Protein AF-A0A3M2SVP8-F1 (afdb_monomer_lite)

Radius of gyration: 25.45 Å; chains: 1; bounding box: 69×45×64 Å

Foldseek 3Di:
DQLVVLVVLLVVLVVVPDDPFKDPFAADPDSQKTWIWGAAPVDNDIWIKMWGWDSVCPQPWIAIQMDTPDPDDDPLLVVLNRCSRVPRTNDRPNRSVNVSNVSSNCSRVPVCPPDDDDDDDDDDDDDDDDDDDDPDPPDDDDDDADDDAPDDDDPPLVVVLVVLVVVVVVVQVVLVVVVWDWHWADHQQFKIKIKTKDQLLVPPQDPVRCVVFVHDSQKIKIKIKIQGRHGDDLVPDDLVQQPVLNGFIAIFIFIKNDSDADNVQSVVRSPDPVCVVVDDDDDDPGIHGHHIPCGVVVRCCCSVPVSND

pLDDT: mean 70.55, std 18.54, range [25.88, 93.06]

Secondary structure (DSSP, 8-state):
-HHHHHHHHHHHHHHH---SSEEEEEE-SSTTEEEEEEE-TTSS-EEEEEEEE-TTTTTTS--EEEEE--S---HHHHHHHHTHHHH-TT--HHHHHHHHHHHHHHHHTT--------------------------------------------TTTHHHHHHHHHHHHHHHHHHHHTT-EEEEEE-TTS-EEEEEEEEGGGTT--HHHHHHTT--TTSEEEEEEEETTS---GGG--GGGTT-TTTS-EEEEEEESSSS--HHHHHHHTS-HHHHTT------SS---EEPTTHHHHHHHIIIIITT-

Structure (mmCIF, N/CA/C/O backbone):
data_AF-A0A3M2SVP8-F1
#
_entry.id   AF-A0A3M2SVP8-F1
#
loop_
_atom_site.group_PDB
_atom_site.id
_atom_site.type_symbol
_atom_site.label_atom_id
_atom_site.label_alt_id
_atom_site.label_comp_id
_atom_site.label_asym_id
_atom_site.label_entity_id
_atom_site.label_seq_id
_atom_site.pdbx_PDB_ins_code
_atom_site.Cartn_x
_atom_site.Cartn_y
_atom_site.Cartn_z
_atom_site.occupancy
_atom_site.B_iso_or_equiv
_atom_site.auth_seq_id
_atom_site.auth_comp_id
_atom_site.auth_asym_id
_atom_site.auth_atom_id
_atom_site.pdbx_PDB_model_num
ATOM 1 N N . MET A 1 1 ? 27.420 -28.583 7.281 1.00 48.84 1 MET A N 1
ATOM 2 C CA . MET A 1 1 ? 26.435 -28.641 6.177 1.00 48.84 1 MET A CA 1
ATOM 3 C C . MET A 1 1 ? 26.344 -27.288 5.475 1.00 48.84 1 MET A C 1
ATOM 5 O O . MET A 1 1 ? 26.497 -27.262 4.267 1.00 48.84 1 MET A O 1
ATOM 9 N N . SER A 1 2 ? 26.269 -26.182 6.218 1.00 65.00 2 SER A N 1
ATOM 10 C CA . SER A 1 2 ? 26.214 -24.793 5.726 1.00 65.00 2 SER A CA 1
ATOM 11 C C . SER A 1 2 ? 27.290 -24.369 4.701 1.00 65.00 2 SER A C 1
ATOM 13 O O . SER A 1 2 ? 26.958 -23.859 3.636 1.00 65.00 2 SER A O 1
ATOM 15 N N . ARG A 1 3 ? 28.581 -24.650 4.953 1.00 68.62 3 ARG A N 1
ATOM 16 C CA . ARG A 1 3 ? 29.693 -24.253 4.048 1.00 68.62 3 ARG A CA 1
ATOM 17 C C . ARG A 1 3 ? 29.647 -24.903 2.662 1.00 68.62 3 ARG A C 1
ATOM 19 O O . ARG A 1 3 ? 30.152 -24.345 1.693 1.00 68.62 3 ARG A O 1
ATOM 26 N N . LYS A 1 4 ? 29.095 -26.118 2.569 1.00 70.94 4 LYS A N 1
ATOM 27 C CA . LYS A 1 4 ? 28.994 -26.846 1.297 1.00 70.94 4 LYS A CA 1
ATOM 28 C C . LYS A 1 4 ? 27.871 -26.256 0.442 1.00 70.94 4 LYS A C 1
ATOM 30 O O . LYS A 1 4 ? 28.109 -25.992 -0.729 1.00 70.94 4 LYS A O 1
ATOM 35 N N . THR A 1 5 ? 26.729 -25.964 1.066 1.00 73.25 5 THR A N 1
ATOM 36 C CA . THR A 1 5 ? 25.579 -25.292 0.446 1.00 73.25 5 THR A CA 1
ATOM 37 C C . THR A 1 5 ? 25.966 -23.916 -0.090 1.00 73.25 5 THR A C 1
ATOM 39 O O . THR A 1 5 ? 25.762 -23.650 -1.264 1.00 73.25 5 THR A O 1
ATOM 42 N N . PHE A 1 6 ? 26.685 -23.108 0.697 1.00 76.62 6 PHE A N 1
ATOM 43 C CA . PHE A 1 6 ? 27.200 -21.810 0.241 1.00 76.62 6 PHE A CA 1
ATOM 44 C C . PHE A 1 6 ? 28.064 -21.912 -1.033 1.00 76.62 6 PHE A C 1
ATOM 46 O O . PHE A 1 6 ? 27.950 -21.110 -1.959 1.00 76.62 6 PHE A O 1
ATOM 53 N N . ARG A 1 7 ? 28.927 -22.934 -1.116 1.00 77.00 7 ARG A N 1
ATOM 54 C CA . ARG A 1 7 ? 29.792 -23.165 -2.287 1.00 77.00 7 ARG A CA 1
ATOM 55 C C . ARG A 1 7 ? 29.015 -23.655 -3.509 1.00 77.00 7 ARG A C 1
ATOM 57 O O . ARG A 1 7 ? 29.436 -23.352 -4.625 1.00 77.00 7 ARG A O 1
ATOM 64 N N . GLU A 1 8 ? 27.960 -24.436 -3.298 1.00 78.38 8 GLU A N 1
ATOM 65 C CA . GLU A 1 8 ? 27.056 -24.915 -4.348 1.00 78.38 8 GLU A CA 1
ATOM 66 C C . GLU A 1 8 ? 26.223 -23.753 -4.903 1.00 78.38 8 GLU A C 1
ATOM 68 O O . GLU A 1 8 ? 26.230 -23.541 -6.115 1.00 78.38 8 GLU A O 1
ATOM 73 N N . ASP A 1 9 ? 25.653 -22.921 -4.030 1.00 78.38 9 ASP A N 1
ATOM 74 C CA . ASP A 1 9 ? 24.874 -21.741 -4.413 1.00 78.38 9 ASP A CA 1
ATOM 75 C C . ASP A 1 9 ? 25.741 -20.723 -5.166 1.00 78.38 9 ASP A C 1
ATOM 77 O O . ASP A 1 9 ? 25.356 -20.232 -6.228 1.00 78.38 9 ASP A O 1
ATOM 81 N N . LEU A 1 10 ? 26.976 -20.474 -4.713 1.00 78.94 10 LEU A N 1
ATOM 82 C CA . LEU A 1 10 ? 27.914 -19.605 -5.430 1.00 78.94 10 LEU A CA 1
ATOM 83 C C . LEU A 1 10 ? 28.270 -20.155 -6.824 1.00 78.94 10 LEU A C 1
ATOM 85 O O . LEU A 1 10 ? 28.410 -19.394 -7.784 1.00 78.94 10 LEU A O 1
ATOM 89 N N . ALA A 1 11 ? 28.437 -21.475 -6.953 1.00 76.12 11 ALA A N 1
ATOM 90 C CA . ALA 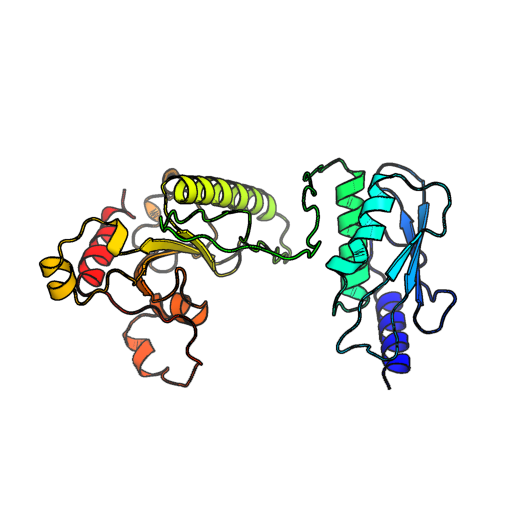A 1 11 ? 28.711 -22.108 -8.241 1.00 76.12 11 ALA A CA 1
ATOM 91 C C . ALA A 1 11 ? 27.500 -22.028 -9.183 1.00 76.12 11 ALA A C 1
ATOM 93 O O . ALA A 1 11 ? 27.673 -21.810 -10.383 1.00 76.12 11 ALA A O 1
ATOM 94 N N . GLN A 1 12 ? 26.288 -22.145 -8.640 1.00 76.62 12 GLN A N 1
ATOM 95 C CA . GLN A 1 12 ? 25.046 -21.999 -9.389 1.00 76.62 12 GLN A CA 1
ATOM 96 C C . GLN A 1 12 ? 24.864 -20.564 -9.896 1.00 76.62 12 GLN A C 1
ATOM 98 O O . GLN A 1 12 ? 24.554 -20.366 -11.069 1.00 76.62 12 GLN A O 1
ATOM 103 N N . VAL A 1 13 ? 25.144 -19.560 -9.061 1.00 75.75 13 VAL A N 1
ATOM 104 C CA . VAL A 1 13 ? 25.084 -18.145 -9.458 1.00 75.75 13 VAL A CA 1
ATOM 105 C C . VAL A 1 13 ? 26.089 -17.825 -10.568 1.00 75.75 13 VAL A C 1
ATOM 107 O O . VAL A 1 13 ? 25.737 -17.168 -11.547 1.00 75.75 13 VAL A O 1
ATOM 110 N N . LYS A 1 14 ? 27.316 -18.352 -10.474 1.00 69.31 14 LYS A N 1
ATOM 111 C CA . LYS A 1 14 ? 28.318 -18.241 -11.547 1.00 69.31 14 LYS A CA 1
ATOM 112 C C . LYS A 1 14 ? 27.838 -18.836 -12.871 1.00 69.31 14 LYS A C 1
ATOM 114 O O . LYS A 1 14 ? 28.108 -18.264 -13.921 1.00 69.31 14 LYS A O 1
ATOM 119 N N . ALA A 1 15 ? 27.151 -19.978 -12.824 1.00 62.91 15 ALA A N 1
ATOM 120 C CA . ALA A 1 15 ? 26.641 -20.653 -14.015 1.00 62.91 15 ALA A CA 1
ATOM 121 C C . ALA A 1 15 ? 25.432 -19.933 -14.639 1.00 62.91 15 ALA A C 1
ATOM 123 O O . ALA A 1 15 ? 25.268 -19.973 -15.855 1.00 62.91 15 ALA A O 1
ATOM 124 N N . LEU A 1 16 ? 24.605 -19.273 -13.819 1.00 60.31 16 LEU A N 1
ATOM 125 C CA . LEU A 1 16 ? 23.443 -18.493 -14.262 1.00 60.31 16 LEU A CA 1
ATOM 126 C C . LEU A 1 16 ? 23.824 -17.140 -14.878 1.00 60.31 16 LEU A C 1
ATOM 128 O O . LEU A 1 16 ? 23.060 -16.627 -15.688 1.00 60.31 16 LEU A O 1
ATOM 132 N N . GLY A 1 17 ? 24.991 -16.588 -14.522 1.00 58.62 17 GLY A N 1
ATOM 133 C CA . GLY A 1 17 ? 25.734 -15.600 -15.314 1.00 58.62 17 GLY A CA 1
ATOM 134 C C . GLY A 1 17 ? 24.913 -14.480 -15.965 1.00 58.62 17 GLY A C 1
ATOM 135 O O . GLY A 1 17 ? 25.041 -14.263 -17.165 1.00 58.62 17 GLY A O 1
ATOM 136 N N . SER A 1 18 ? 24.077 -13.773 -15.200 1.00 58.47 18 SER A N 1
ATOM 137 C CA . SER A 1 18 ? 23.198 -12.717 -15.727 1.00 58.47 18 SER A CA 1
ATOM 138 C C . SER A 1 18 ? 23.132 -11.516 -14.780 1.00 58.47 18 SER A C 1
ATOM 140 O O . SER A 1 18 ? 22.069 -11.170 -14.263 1.00 58.47 18 SER A O 1
ATOM 142 N N . PHE A 1 19 ? 24.273 -10.879 -14.536 1.00 67.75 19 PHE A N 1
ATOM 143 C CA . PHE A 1 19 ? 24.321 -9.562 -13.904 1.00 67.75 19 PHE A CA 1
ATOM 144 C C . PHE A 1 19 ? 24.980 -8.608 -14.896 1.00 67.75 19 PHE A C 1
ATOM 146 O O . PHE A 1 19 ? 26.158 -8.763 -15.200 1.00 67.75 19 PHE A O 1
ATOM 153 N N . GLU A 1 20 ? 24.226 -7.651 -15.437 1.00 64.94 20 GLU A N 1
ATOM 154 C CA . GLU A 1 20 ? 24.706 -6.784 -16.527 1.00 64.94 20 GLU A CA 1
ATOM 155 C C . GLU A 1 20 ? 25.934 -5.944 -16.138 1.00 64.94 20 GLU A C 1
ATOM 157 O O . GLU A 1 20 ? 26.749 -5.617 -16.997 1.00 64.94 20 GLU A O 1
ATOM 162 N N . ARG A 1 21 ? 26.086 -5.620 -14.845 1.00 71.44 21 ARG A N 1
ATOM 163 C CA . ARG A 1 21 ? 27.140 -4.726 -14.324 1.00 71.44 21 ARG A CA 1
ATOM 164 C C . ARG A 1 21 ? 28.128 -5.393 -13.369 1.00 71.44 21 ARG A C 1
ATOM 166 O O . ARG A 1 21 ? 29.100 -4.758 -12.962 1.00 71.44 21 ARG A O 1
ATOM 173 N N . LEU A 1 22 ? 27.909 -6.667 -13.033 1.00 78.81 22 LEU A N 1
ATOM 174 C CA . LEU A 1 22 ? 28.825 -7.447 -12.204 1.00 78.81 22 LEU A CA 1
ATOM 175 C C . LEU A 1 22 ? 29.603 -8.424 -13.077 1.00 78.81 22 LEU A C 1
ATOM 177 O O . LEU A 1 22 ? 29.047 -9.303 -13.731 1.00 78.81 22 LEU A O 1
ATOM 181 N N . SER A 1 23 ? 30.916 -8.288 -13.036 1.00 75.94 23 SER A N 1
ATOM 182 C CA . SER A 1 23 ? 31.869 -9.173 -13.687 1.00 75.94 23 SER A CA 1
ATOM 183 C C . SER A 1 23 ? 32.738 -9.856 -12.634 1.00 75.94 23 SER A C 1
ATOM 185 O O . SER A 1 23 ? 32.738 -9.474 -11.467 1.00 75.94 23 SER A O 1
ATOM 187 N N . ASN A 1 24 ? 33.448 -10.916 -13.023 1.00 73.75 24 ASN A N 1
ATOM 188 C CA . ASN A 1 24 ? 34.401 -11.607 -12.149 1.00 73.75 24 ASN A CA 1
ATOM 189 C C . ASN A 1 24 ? 33.819 -12.095 -10.801 1.00 73.75 24 ASN A C 1
ATOM 191 O O . ASN A 1 24 ? 34.528 -12.154 -9.800 1.00 73.75 24 ASN A O 1
ATOM 195 N N . VAL A 1 25 ? 32.528 -12.461 -10.766 1.00 78.81 25 VAL A N 1
ATOM 196 C CA . VAL A 1 25 ? 31.907 -13.045 -9.567 1.00 78.81 25 VAL A CA 1
ATOM 197 C C . VAL A 1 25 ? 32.635 -14.344 -9.243 1.00 78.81 25 VAL A C 1
ATOM 199 O O . VAL A 1 25 ? 32.696 -15.259 -10.062 1.00 78.81 25 VAL A O 1
ATOM 202 N N . GLY A 1 26 ? 33.220 -14.409 -8.058 1.00 75.50 26 GLY A N 1
ATOM 203 C CA . GLY A 1 26 ? 34.350 -15.244 -7.697 1.00 75.50 26 GLY A CA 1
ATOM 204 C C . GLY A 1 26 ? 34.254 -15.745 -6.262 1.00 75.50 26 GLY A C 1
ATOM 205 O O . GLY A 1 26 ? 33.376 -15.356 -5.498 1.00 75.50 26 GLY A O 1
ATOM 206 N N . ARG A 1 27 ? 35.159 -16.656 -5.894 1.00 77.81 27 ARG A N 1
ATOM 207 C CA . ARG A 1 27 ? 35.413 -16.880 -4.467 1.00 77.81 27 ARG A CA 1
ATOM 208 C C . ARG A 1 27 ? 36.343 -15.771 -4.004 1.00 77.81 27 ARG A C 1
ATOM 210 O O . ARG A 1 27 ? 37.310 -15.492 -4.712 1.00 77.81 27 ARG A O 1
ATOM 217 N N . GLY A 1 28 ? 36.029 -15.173 -2.863 1.00 69.81 28 GLY A N 1
ATOM 218 C CA . GLY A 1 28 ? 36.956 -14.286 -2.175 1.00 69.81 28 GLY A CA 1
ATOM 219 C C . GLY A 1 28 ? 38.045 -15.080 -1.447 1.00 69.81 28 GLY A C 1
ATOM 220 O O . GLY A 1 28 ? 38.194 -16.289 -1.651 1.00 69.81 28 GLY A O 1
ATOM 221 N N . ASP A 1 29 ? 38.794 -14.389 -0.593 1.00 65.94 29 ASP A N 1
ATOM 222 C CA . ASP A 1 29 ? 39.978 -14.935 0.082 1.00 65.94 29 ASP A CA 1
ATOM 223 C C . ASP A 1 29 ? 39.678 -16.006 1.142 1.00 65.94 29 ASP A C 1
ATOM 225 O O . ASP A 1 29 ? 40.519 -16.863 1.407 1.00 65.94 29 ASP A O 1
ATOM 229 N N . ASP A 1 30 ? 38.483 -15.978 1.735 1.00 69.00 30 ASP A N 1
ATOM 230 C CA . ASP A 1 30 ? 38.023 -16.932 2.749 1.00 69.00 30 ASP A CA 1
ATOM 231 C C . ASP A 1 30 ? 36.894 -17.848 2.235 1.00 69.00 30 ASP A C 1
ATOM 233 O O . ASP A 1 30 ? 36.145 -17.502 1.315 1.00 69.00 30 ASP A O 1
ATOM 237 N N . ASP A 1 31 ? 36.728 -19.011 2.871 1.00 65.94 31 ASP A N 1
ATOM 238 C CA . ASP A 1 31 ? 35.740 -20.049 2.531 1.00 65.94 31 ASP A CA 1
ATOM 239 C C . ASP A 1 31 ? 34.274 -19.565 2.634 1.00 65.94 31 ASP A C 1
ATOM 241 O O . ASP A 1 31 ? 33.372 -20.217 2.098 1.00 65.94 31 ASP A O 1
ATOM 245 N N . GLY A 1 32 ? 34.038 -18.433 3.307 1.00 72.44 32 GLY A N 1
ATOM 246 C CA . GLY A 1 32 ? 32.758 -17.726 3.405 1.00 72.44 32 GLY A CA 1
ATOM 247 C C . GLY A 1 32 ? 32.717 -16.401 2.642 1.00 72.44 32 GLY A C 1
ATOM 248 O O . GLY A 1 32 ? 31.876 -15.567 2.944 1.00 72.44 32 GLY A O 1
ATOM 249 N N . SER A 1 33 ? 33.618 -16.166 1.688 1.00 82.50 33 SER A N 1
ATOM 250 C CA . SER A 1 33 ? 33.701 -14.880 0.992 1.00 82.50 33 SER A CA 1
ATOM 251 C C . SER A 1 33 ? 33.500 -14.979 -0.519 1.00 82.50 33 SER A C 1
ATOM 253 O O . SER A 1 33 ? 33.791 -15.988 -1.170 1.00 82.50 33 SER A O 1
ATOM 255 N N . ILE A 1 34 ? 32.982 -13.894 -1.078 1.00 84.88 34 ILE A N 1
ATOM 256 C CA . ILE A 1 34 ? 32.622 -13.711 -2.477 1.00 84.88 34 ILE A CA 1
ATOM 257 C C . ILE A 1 34 ? 33.354 -12.470 -2.956 1.00 84.88 34 ILE A C 1
ATOM 259 O O . ILE A 1 34 ? 33.269 -11.427 -2.319 1.00 84.88 34 ILE A O 1
ATOM 263 N N . SER A 1 35 ? 34.056 -12.578 -4.073 1.00 85.44 35 SER A N 1
ATOM 264 C CA . SER A 1 35 ? 34.652 -11.437 -4.767 1.00 85.44 35 SER A CA 1
ATOM 265 C C . SER A 1 35 ? 33.849 -11.151 -6.027 1.00 85.44 35 SER A C 1
ATOM 267 O O . SER A 1 35 ? 33.355 -12.078 -6.665 1.00 85.44 35 SER A O 1
ATOM 269 N N . PHE A 1 36 ? 33.661 -9.888 -6.378 1.00 85.75 36 PHE A N 1
ATOM 270 C CA . PHE A 1 36 ? 33.031 -9.494 -7.632 1.00 85.75 36 PHE A CA 1
ATOM 271 C C . PHE A 1 36 ? 33.469 -8.088 -8.029 1.00 85.75 36 PHE A C 1
ATOM 273 O O . PHE A 1 36 ? 33.751 -7.247 -7.183 1.00 85.75 36 PHE A O 1
ATOM 280 N N . THR A 1 37 ? 33.498 -7.831 -9.330 1.00 83.94 37 THR A N 1
ATOM 281 C CA . THR A 1 37 ? 33.919 -6.555 -9.902 1.00 83.94 37 THR A CA 1
ATOM 282 C C . THR A 1 37 ? 32.706 -5.842 -10.482 1.00 83.94 37 THR A C 1
ATOM 284 O O . THR A 1 37 ? 32.072 -6.330 -11.421 1.00 83.94 37 THR A O 1
ATOM 287 N N . TYR A 1 38 ? 32.387 -4.672 -9.948 1.00 82.75 38 TYR A N 1
ATOM 288 C CA . TYR A 1 38 ? 31.300 -3.827 -10.420 1.00 82.75 38 TYR A CA 1
ATOM 289 C C . TYR A 1 38 ? 31.818 -2.779 -11.414 1.00 82.75 38 TYR A C 1
ATOM 291 O O . TYR A 1 38 ? 32.833 -2.134 -11.162 1.00 82.75 38 TYR A O 1
ATOM 299 N N . THR A 1 39 ? 31.133 -2.597 -12.545 1.00 80.75 39 THR A N 1
ATOM 300 C CA . THR A 1 39 ? 31.489 -1.580 -13.556 1.00 80.75 39 THR A CA 1
ATOM 301 C C . THR A 1 39 ? 30.524 -0.404 -13.483 1.00 80.75 39 THR A C 1
ATOM 303 O O . THR A 1 39 ? 29.312 -0.604 -13.558 1.00 80.75 39 THR A O 1
ATOM 306 N N . LEU A 1 40 ? 31.046 0.822 -13.361 1.00 76.00 40 LEU A N 1
ATOM 307 C CA . LEU A 1 40 ? 30.200 2.012 -13.267 1.00 76.00 40 LEU A CA 1
ATOM 308 C C . LEU A 1 40 ? 29.425 2.277 -14.574 1.00 76.00 40 LEU A C 1
ATOM 310 O O . LEU A 1 40 ? 29.984 2.142 -15.660 1.00 76.00 40 LEU A O 1
ATOM 314 N N . PRO A 1 41 ? 28.162 2.740 -14.503 1.00 66.81 41 PRO A N 1
ATOM 315 C CA . PRO A 1 41 ? 27.367 3.043 -15.698 1.00 66.81 41 PRO A CA 1
ATOM 316 C C . PRO A 1 41 ? 27.897 4.205 -16.549 1.00 66.81 41 PRO A C 1
ATOM 318 O O . PRO A 1 41 ? 27.697 4.226 -17.761 1.00 66.81 41 PRO A O 1
ATOM 321 N N . SER A 1 42 ? 28.548 5.188 -15.928 1.00 61.41 42 SER A N 1
ATOM 322 C CA . SER A 1 42 ? 29.000 6.433 -16.568 1.00 61.41 42 SER A CA 1
ATOM 323 C C . SER A 1 42 ? 30.512 6.487 -16.824 1.00 61.41 42 SER A C 1
ATOM 325 O O . SER A 1 42 ? 31.007 7.480 -17.358 1.00 61.41 42 SER A O 1
ATOM 327 N N . SER A 1 43 ? 31.257 5.436 -16.464 1.00 62.56 43 SER A N 1
ATOM 328 C CA . SER A 1 43 ? 32.721 5.382 -16.543 1.00 62.56 43 SER A CA 1
ATOM 329 C C . SER A 1 43 ? 33.204 3.964 -16.853 1.00 62.56 43 SER A C 1
ATOM 331 O O . SER A 1 43 ? 32.579 2.993 -16.455 1.00 62.56 43 SER A O 1
ATOM 333 N N . THR A 1 44 ? 34.365 3.813 -17.495 1.00 67.50 44 THR A N 1
ATOM 334 C CA . THR A 1 44 ? 35.037 2.502 -17.625 1.00 67.50 44 THR A CA 1
ATOM 335 C C . THR A 1 44 ? 35.728 2.061 -16.328 1.00 67.50 44 THR A C 1
ATOM 337 O O . THR A 1 44 ? 36.512 1.115 -16.338 1.00 67.50 44 THR A O 1
ATOM 340 N N . GLN A 1 45 ? 35.507 2.782 -15.225 1.00 76.56 45 GLN A N 1
ATOM 341 C CA . GLN A 1 45 ? 36.048 2.450 -13.917 1.00 76.56 45 GLN A CA 1
ATOM 342 C C . GLN A 1 45 ? 35.342 1.221 -13.344 1.00 76.56 45 GLN A C 1
ATOM 344 O O . GLN A 1 45 ? 34.113 1.158 -13.264 1.00 76.56 45 GLN A O 1
ATOM 349 N N . THR A 1 46 ? 36.153 0.259 -12.922 1.00 81.75 46 THR A N 1
ATOM 350 C CA . THR A 1 46 ? 35.726 -0.964 -12.253 1.00 81.75 46 THR A CA 1
ATOM 351 C C . THR A 1 46 ? 36.112 -0.910 -10.782 1.00 81.75 46 THR A C 1
ATOM 353 O O . THR A 1 46 ? 37.213 -0.467 -10.453 1.00 81.75 46 THR A O 1
ATOM 356 N N . ILE A 1 47 ? 35.217 -1.363 -9.911 1.00 82.06 47 ILE A N 1
ATOM 357 C CA . ILE A 1 47 ? 35.419 -1.439 -8.465 1.00 82.06 47 ILE A CA 1
ATOM 358 C C . ILE A 1 47 ? 35.394 -2.906 -8.063 1.00 82.06 47 ILE A C 1
ATOM 360 O O . ILE A 1 47 ? 34.399 -3.596 -8.295 1.00 82.06 47 ILE A O 1
ATOM 364 N N . ASP A 1 48 ? 36.476 -3.370 -7.450 1.00 84.44 48 ASP A N 1
ATOM 365 C CA . ASP A 1 48 ? 36.549 -4.711 -6.885 1.00 84.44 48 ASP A CA 1
ATOM 366 C C . ASP A 1 48 ? 35.959 -4.703 -5.475 1.00 84.44 48 ASP A C 1
ATOM 368 O O . ASP A 1 48 ? 36.367 -3.926 -4.609 1.00 84.44 48 ASP A O 1
ATOM 372 N N . ILE A 1 49 ? 34.964 -5.560 -5.262 1.00 85.06 49 ILE A N 1
ATOM 373 C CA . ILE A 1 49 ? 34.174 -5.644 -4.038 1.00 85.06 49 ILE A CA 1
ATOM 374 C C . ILE A 1 49 ? 34.267 -7.067 -3.497 1.00 85.06 49 ILE A C 1
ATOM 376 O O . ILE A 1 49 ? 34.182 -8.052 -4.237 1.00 85.06 49 ILE A O 1
ATOM 380 N N . GLN A 1 50 ? 34.412 -7.179 -2.182 1.00 85.06 50 GLN A N 1
ATOM 381 C CA . GLN A 1 50 ? 34.427 -8.443 -1.470 1.00 85.06 50 GLN A CA 1
ATOM 382 C C . GLN A 1 50 ? 33.333 -8.457 -0.405 1.00 85.06 50 GLN A C 1
ATOM 384 O O . GLN A 1 50 ? 33.195 -7.531 0.390 1.00 85.06 50 GLN A O 1
ATOM 389 N N . ALA A 1 51 ? 32.540 -9.524 -0.404 1.00 84.81 51 ALA A N 1
ATOM 390 C CA . ALA A 1 51 ? 31.489 -9.781 0.566 1.00 84.81 51 ALA A CA 1
ATOM 391 C C . ALA A 1 51 ? 31.830 -11.040 1.366 1.00 84.81 51 ALA A C 1
ATOM 393 O O . ALA A 1 51 ? 32.047 -12.100 0.784 1.00 84.81 51 ALA A O 1
ATOM 394 N N . SER A 1 52 ? 31.868 -10.943 2.689 1.00 83.62 52 SER A N 1
ATOM 395 C CA . SER A 1 52 ? 32.101 -12.064 3.601 1.00 83.62 52 SER A CA 1
ATOM 396 C C . SER A 1 52 ? 30.829 -12.406 4.370 1.00 83.62 52 SER A C 1
ATOM 398 O O . SER A 1 52 ? 30.086 -11.515 4.774 1.00 83.62 52 SER A O 1
ATOM 400 N N . VAL A 1 53 ? 30.570 -13.693 4.579 1.00 83.06 53 VAL A N 1
ATOM 401 C CA . VAL A 1 53 ? 29.436 -14.203 5.350 1.00 83.06 53 VAL A CA 1
ATOM 402 C C . VAL A 1 53 ? 29.914 -15.227 6.377 1.00 83.06 53 VAL A C 1
ATOM 404 O O . VAL A 1 53 ? 30.804 -16.038 6.108 1.00 83.06 53 VAL A O 1
ATOM 407 N N . ASP A 1 54 ? 29.290 -15.244 7.560 1.00 77.94 54 ASP A N 1
ATOM 408 C CA . ASP A 1 54 ? 29.510 -16.329 8.518 1.00 77.94 54 ASP A CA 1
ATOM 409 C C . ASP A 1 54 ? 28.879 -17.622 7.989 1.00 77.94 54 ASP A C 1
ATOM 411 O O . ASP A 1 54 ? 27.691 -17.919 8.163 1.00 77.94 54 ASP A O 1
ATOM 415 N N . ALA A 1 55 ? 29.720 -18.434 7.357 1.00 68.62 55 ALA A N 1
ATOM 416 C CA . ALA A 1 55 ? 29.323 -19.694 6.760 1.00 68.62 55 ALA A CA 1
ATOM 417 C C . ALA A 1 55 ? 28.835 -20.735 7.789 1.00 68.62 55 ALA A C 1
ATOM 419 O O . ALA A 1 55 ? 28.453 -21.835 7.398 1.00 68.62 55 ALA A O 1
ATOM 420 N N . SER A 1 56 ? 28.849 -20.444 9.095 1.00 70.50 56 SER A N 1
ATOM 421 C CA . SER A 1 56 ? 28.266 -21.293 10.144 1.00 70.50 56 SER A CA 1
ATOM 422 C C . SER A 1 56 ? 26.752 -21.108 10.278 1.00 70.50 56 SER A C 1
ATOM 424 O O . SER A 1 56 ? 26.071 -22.056 10.667 1.00 70.50 56 SER A O 1
ATOM 426 N N . LYS A 1 57 ? 26.228 -19.924 9.927 1.00 67.75 57 LYS A N 1
ATOM 427 C CA . LYS A 1 57 ? 24.806 -19.564 10.077 1.00 67.75 57 LYS A CA 1
ATOM 428 C C . LYS A 1 57 ? 24.005 -19.573 8.768 1.00 67.75 57 LYS A C 1
ATOM 430 O O . LYS A 1 57 ? 22.774 -19.533 8.787 1.00 67.75 57 LYS A O 1
ATOM 435 N N . TYR A 1 58 ? 24.697 -19.697 7.638 1.00 72.50 58 TYR A N 1
ATOM 436 C CA . TYR A 1 58 ? 24.096 -19.870 6.317 1.00 72.50 58 TYR A CA 1
ATOM 437 C C . TYR A 1 58 ? 23.357 -21.220 6.186 1.00 72.50 58 TYR A C 1
ATOM 439 O O . TYR A 1 58 ? 23.928 -22.247 6.576 1.00 72.50 58 TYR A O 1
ATOM 447 N N . PRO A 1 59 ? 22.147 -21.293 5.592 1.00 65.25 59 PRO A N 1
ATOM 448 C CA . PRO A 1 59 ? 21.373 -20.220 4.944 1.00 65.25 59 PRO A CA 1
ATOM 449 C C . PRO A 1 59 ? 20.280 -19.584 5.828 1.00 65.25 59 PRO A C 1
ATOM 451 O O . PRO A 1 59 ? 19.462 -18.820 5.330 1.00 65.25 59 PRO A O 1
ATOM 454 N N . SER A 1 60 ? 20.183 -19.967 7.102 1.00 66.25 60 SER A N 1
ATOM 455 C CA . SER A 1 60 ? 19.024 -19.662 7.952 1.00 66.25 60 SER A CA 1
ATOM 456 C C . SER A 1 60 ? 19.028 -18.259 8.565 1.00 66.25 60 SER A C 1
ATOM 458 O O . SER A 1 60 ? 17.958 -17.684 8.719 1.00 66.25 60 SER A O 1
ATOM 460 N N . ASP A 1 61 ? 20.195 -17.733 8.944 1.00 72.94 61 ASP A N 1
ATOM 461 C CA . ASP A 1 61 ? 20.321 -16.414 9.583 1.00 72.94 61 ASP A CA 1
ATOM 462 C C . ASP A 1 61 ? 21.731 -15.855 9.352 1.00 72.94 61 ASP A C 1
ATOM 464 O O . ASP A 1 61 ? 22.645 -16.035 10.161 1.00 72.94 61 ASP A O 1
ATOM 468 N N . HIS A 1 62 ? 21.951 -15.261 8.182 1.00 77.50 62 HIS A N 1
ATOM 469 C CA . HIS A 1 62 ? 23.255 -14.739 7.784 1.00 77.50 62 HIS A CA 1
ATOM 470 C C . HIS A 1 62 ? 23.148 -13.327 7.221 1.00 77.50 62 HIS A C 1
ATOM 472 O O . HIS A 1 62 ? 22.151 -12.960 6.606 1.00 77.50 62 HIS A O 1
ATOM 478 N N . THR A 1 63 ? 24.224 -12.566 7.386 1.00 78.88 63 THR A N 1
ATOM 479 C CA . THR A 1 63 ? 24.369 -11.207 6.861 1.00 78.88 63 THR A CA 1
ATOM 480 C C . THR A 1 63 ? 25.691 -11.125 6.117 1.00 78.88 63 THR A C 1
ATOM 482 O O . THR A 1 63 ? 26.659 -11.791 6.500 1.00 78.88 63 THR A O 1
ATOM 485 N N . TYR A 1 64 ? 25.737 -10.327 5.057 1.00 81.81 64 TYR A N 1
ATOM 486 C CA . TYR A 1 64 ? 26.952 -10.121 4.283 1.00 81.81 64 TYR A CA 1
ATOM 487 C C . TYR A 1 64 ? 27.644 -8.849 4.763 1.00 81.81 64 TYR A C 1
ATOM 489 O O . TYR A 1 64 ? 27.044 -7.778 4.812 1.00 81.81 64 TYR A O 1
ATOM 497 N N . LEU A 1 65 ? 28.920 -8.971 5.113 1.00 81.81 65 LEU A N 1
ATOM 498 C CA . LEU A 1 65 ? 29.801 -7.841 5.358 1.00 81.81 65 LEU A CA 1
ATOM 499 C C . LEU A 1 65 ? 30.524 -7.511 4.058 1.00 81.81 65 LEU A C 1
ATOM 501 O O . LEU A 1 65 ? 31.259 -8.355 3.546 1.00 81.81 65 LEU A O 1
ATOM 505 N N . VAL A 1 66 ? 30.327 -6.306 3.535 1.00 85.75 66 VAL A N 1
ATOM 506 C CA . VAL A 1 66 ? 30.833 -5.927 2.215 1.00 85.75 66 VAL A CA 1
ATOM 507 C C . VAL A 1 66 ? 31.836 -4.794 2.324 1.00 85.75 66 VAL A C 1
ATOM 509 O O . VAL A 1 66 ? 31.604 -3.818 3.028 1.00 85.75 66 VAL A O 1
ATOM 512 N N . TYR A 1 67 ? 32.943 -4.919 1.604 1.00 81.81 67 TYR A N 1
ATOM 513 C CA . TYR A 1 67 ? 33.987 -3.909 1.531 1.00 81.81 67 TYR A CA 1
ATOM 514 C C . TYR A 1 67 ? 34.572 -3.838 0.120 1.00 81.81 67 TYR A C 1
ATOM 516 O O . TYR A 1 67 ? 34.559 -4.812 -0.631 1.00 81.81 67 TYR A O 1
ATOM 524 N N . SER A 1 68 ? 35.078 -2.663 -0.248 1.00 83.50 68 SER A N 1
ATOM 525 C CA . SER A 1 68 ? 35.846 -2.483 -1.480 1.00 83.50 68 SER A CA 1
ATOM 526 C C . SER A 1 68 ? 37.299 -2.882 -1.244 1.00 83.50 68 SER A C 1
ATOM 528 O O . SER A 1 68 ? 37.869 -2.560 -0.202 1.00 83.50 68 SER A O 1
ATOM 530 N N . THR A 1 69 ? 37.913 -3.538 -2.224 1.00 79.06 69 THR A N 1
ATOM 531 C CA . THR A 1 69 ? 39.364 -3.778 -2.269 1.00 79.06 69 THR A CA 1
ATOM 532 C C . THR A 1 69 ? 40.089 -2.780 -3.174 1.00 79.06 69 THR A C 1
ATOM 534 O O . THR A 1 69 ? 41.312 -2.813 -3.277 1.00 79.06 69 THR A O 1
ATOM 537 N N . THR A 1 70 ? 39.355 -1.893 -3.850 1.00 77.00 70 THR A N 1
ATOM 538 C CA . THR A 1 70 ? 39.911 -0.803 -4.658 1.00 77.00 70 THR A CA 1
ATOM 539 C C . THR A 1 70 ? 40.020 0.475 -3.821 1.00 77.00 70 THR A C 1
ATOM 541 O O . THR A 1 70 ? 39.028 0.911 -3.242 1.00 77.00 70 THR A O 1
ATOM 544 N N . ASP A 1 71 ? 41.199 1.110 -3.806 1.00 69.00 71 ASP A N 1
ATOM 545 C CA . ASP A 1 71 ? 41.477 2.325 -3.011 1.00 69.00 71 ASP A CA 1
ATOM 546 C C . ASP A 1 71 ? 40.771 3.594 -3.532 1.00 69.00 71 ASP A C 1
ATOM 548 O O . ASP A 1 71 ? 40.634 4.581 -2.813 1.00 69.00 71 ASP A O 1
ATOM 552 N N . SER A 1 72 ? 40.336 3.599 -4.796 1.00 69.25 72 SER A N 1
ATOM 553 C CA . SER A 1 72 ? 39.672 4.740 -5.437 1.00 69.25 72 SER A CA 1
ATOM 554 C C . SER A 1 72 ? 38.213 4.404 -5.732 1.00 69.25 72 SER A C 1
ATOM 556 O O . SER A 1 72 ? 37.863 4.028 -6.853 1.00 69.25 72 SER A O 1
ATOM 558 N N . ILE A 1 73 ? 37.375 4.528 -4.702 1.00 77.12 73 ILE A N 1
ATOM 559 C CA . ILE A 1 73 ? 35.918 4.410 -4.814 1.00 77.12 73 ILE A CA 1
ATOM 560 C C . ILE A 1 73 ? 35.248 5.778 -4.664 1.00 77.12 73 ILE A C 1
ATOM 562 O O . ILE A 1 73 ? 35.693 6.581 -3.843 1.00 77.12 73 ILE A O 1
ATOM 566 N N . PRO A 1 74 ? 34.185 6.061 -5.436 1.00 78.50 74 PRO A N 1
ATOM 567 C CA . PRO A 1 74 ? 33.320 7.202 -5.166 1.00 78.50 74 PRO A CA 1
ATOM 568 C C . PRO A 1 74 ? 32.681 7.078 -3.776 1.00 78.50 74 PRO A C 1
ATOM 570 O O . PRO A 1 74 ? 32.343 5.971 -3.341 1.00 78.50 74 PRO A O 1
ATOM 573 N N . GLU A 1 75 ? 32.509 8.206 -3.089 1.00 75.94 75 GLU A N 1
ATOM 574 C CA . GLU A 1 75 ? 31.939 8.263 -1.735 1.00 75.94 75 GLU A CA 1
ATOM 575 C C . GLU A 1 75 ? 30.532 7.649 -1.705 1.00 75.94 75 GLU A C 1
ATOM 577 O O . GLU A 1 75 ? 30.190 6.899 -0.793 1.00 75.94 75 GLU A O 1
ATOM 582 N N . GLU A 1 76 ? 29.773 7.842 -2.783 1.00 78.25 76 GLU A N 1
ATOM 583 C CA . GLU A 1 76 ? 28.429 7.306 -2.974 1.00 78.25 76 GLU A CA 1
ATOM 584 C C . GLU A 1 76 ? 28.418 5.771 -2.973 1.00 78.25 76 GLU A C 1
ATOM 586 O O . GLU A 1 76 ? 27.511 5.148 -2.421 1.00 78.25 76 GLU A O 1
ATOM 591 N N . VAL A 1 77 ? 29.449 5.145 -3.551 1.00 79.75 77 VAL A N 1
ATOM 592 C CA . VAL A 1 77 ? 29.607 3.685 -3.534 1.00 79.75 77 VAL A CA 1
ATOM 593 C C . VAL A 1 77 ? 30.022 3.225 -2.140 1.00 79.75 77 VAL A C 1
ATOM 595 O O . VAL A 1 77 ? 29.452 2.263 -1.629 1.00 79.75 77 VAL A O 1
ATOM 598 N N . SER A 1 78 ? 30.956 3.933 -1.496 1.00 81.69 78 SER A N 1
ATOM 599 C CA . SER A 1 78 ? 31.403 3.623 -0.131 1.00 81.69 78 SER A CA 1
ATOM 600 C C . SER A 1 78 ? 30.236 3.603 0.860 1.00 81.69 78 SER A C 1
ATOM 602 O O . SER A 1 78 ? 30.074 2.632 1.599 1.00 81.69 78 SER A O 1
ATOM 604 N N . SER A 1 79 ? 29.358 4.611 0.816 1.00 79.19 79 SER A N 1
ATOM 605 C CA . SER A 1 79 ? 28.179 4.683 1.689 1.00 79.19 79 SER A CA 1
ATOM 606 C C . SER A 1 79 ? 27.196 3.528 1.467 1.00 79.19 79 SER A C 1
ATOM 608 O O . SER A 1 79 ? 26.576 3.045 2.415 1.00 79.19 79 SER A O 1
ATOM 610 N N . VAL A 1 80 ? 27.040 3.048 0.227 1.00 82.88 80 VAL A N 1
ATOM 611 C CA . VAL A 1 80 ? 26.192 1.881 -0.069 1.00 82.88 80 VAL A CA 1
ATOM 612 C C . VAL A 1 80 ? 26.800 0.596 0.494 1.00 82.88 80 VAL A C 1
ATOM 614 O O . VAL A 1 80 ? 26.066 -0.233 1.036 1.00 82.88 80 VAL A O 1
ATOM 617 N N . LEU A 1 81 ? 28.124 0.433 0.399 1.00 83.81 81 LEU A N 1
ATOM 618 C CA . LEU A 1 81 ? 28.822 -0.732 0.945 1.00 83.81 81 LEU A CA 1
ATOM 619 C C . LEU A 1 81 ? 28.730 -0.780 2.474 1.00 83.81 81 LEU A C 1
ATOM 621 O O . LEU A 1 81 ? 28.444 -1.841 3.021 1.00 83.81 81 LEU A O 1
ATOM 625 N N . GLU A 1 82 ? 28.867 0.349 3.171 1.00 81.50 82 GLU A N 1
ATOM 626 C CA . GLU A 1 82 ? 28.690 0.406 4.632 1.00 81.50 82 GLU A CA 1
ATOM 627 C C . GLU A 1 82 ? 27.259 0.049 5.057 1.00 81.50 82 GLU A C 1
ATOM 629 O O . GLU A 1 82 ? 27.042 -0.691 6.018 1.00 81.50 82 GLU A O 1
ATOM 634 N N . ARG A 1 83 ? 26.263 0.495 4.283 1.00 79.00 83 ARG A N 1
ATOM 635 C CA . ARG A 1 83 ? 24.844 0.186 4.519 1.00 79.00 83 ARG A CA 1
ATOM 636 C C . ARG A 1 83 ? 24.446 -1.226 4.080 1.00 79.00 83 ARG A C 1
ATOM 638 O O . ARG A 1 83 ? 23.306 -1.622 4.303 1.00 79.00 83 ARG A O 1
ATOM 645 N N . SER A 1 84 ? 25.355 -2.014 3.501 1.00 78.06 84 SER A N 1
ATOM 646 C CA . SER A 1 84 ? 25.076 -3.393 3.068 1.00 78.06 84 SER A CA 1
ATOM 647 C C . SER A 1 84 ? 24.598 -4.310 4.190 1.00 78.06 84 SER A C 1
ATOM 649 O O . SER A 1 84 ? 23.802 -5.220 3.952 1.00 78.06 84 SER A O 1
ATOM 651 N N . TYR A 1 85 ? 25.007 -4.038 5.428 1.00 73.94 85 TYR A N 1
ATOM 652 C CA . TYR A 1 85 ? 24.596 -4.824 6.585 1.00 73.94 85 TYR A CA 1
ATOM 653 C C . TYR A 1 85 ? 23.082 -4.749 6.855 1.00 73.94 85 TYR A C 1
ATOM 655 O O . TYR A 1 85 ? 22.497 -5.737 7.292 1.00 73.94 85 TYR A O 1
ATOM 663 N N . SER A 1 86 ? 22.424 -3.618 6.569 1.00 72.56 86 SER A N 1
ATOM 664 C CA . SER A 1 86 ? 21.007 -3.417 6.915 1.00 72.56 86 SER A CA 1
ATOM 665 C C . SER A 1 86 ? 20.031 -4.121 5.972 1.00 72.56 86 SER A C 1
ATOM 667 O O . SER A 1 86 ? 18.922 -4.441 6.388 1.00 72.56 86 SER A O 1
ATOM 669 N N . PHE A 1 87 ? 20.434 -4.396 4.727 1.00 72.88 87 PHE A N 1
ATOM 670 C CA . PHE A 1 87 ? 19.564 -5.012 3.715 1.00 72.88 87 PHE A CA 1
ATOM 671 C C . PHE A 1 87 ? 19.995 -6.417 3.283 1.00 72.88 87 PHE A C 1
ATOM 673 O O . PHE A 1 87 ? 19.317 -7.033 2.469 1.00 72.88 87 PHE A O 1
ATOM 680 N N . SER A 1 88 ? 21.120 -6.934 3.782 1.00 75.75 88 SER A N 1
ATOM 681 C CA . SER A 1 88 ? 21.664 -8.228 3.344 1.00 75.75 88 SER A CA 1
ATOM 682 C C . SER A 1 88 ? 21.292 -9.414 4.243 1.00 75.75 88 SER A C 1
ATOM 684 O O . SER A 1 88 ? 21.696 -10.545 3.962 1.00 75.75 88 SER A O 1
ATOM 686 N N . ALA A 1 89 ? 20.508 -9.174 5.300 1.00 78.94 89 ALA A N 1
ATOM 687 C CA . ALA A 1 89 ? 20.061 -10.200 6.236 1.00 78.94 89 ALA A CA 1
ATOM 688 C C . ALA A 1 89 ? 19.157 -11.238 5.546 1.00 78.94 89 ALA A C 1
ATOM 690 O O . ALA A 1 89 ? 18.148 -10.900 4.932 1.00 78.94 89 ALA A O 1
ATOM 691 N N . GLY A 1 90 ? 19.534 -12.515 5.631 1.00 74.62 90 GLY A N 1
ATOM 692 C CA . GLY A 1 90 ? 18.759 -13.648 5.117 1.00 74.62 90 GLY A CA 1
ATOM 693 C C . GLY A 1 90 ? 18.720 -13.791 3.590 1.00 74.62 90 GLY A C 1
ATOM 694 O O . GLY A 1 90 ? 18.110 -14.735 3.088 1.00 74.62 90 GLY A O 1
ATOM 695 N N . LEU A 1 91 ? 19.381 -12.912 2.827 1.00 79.88 91 LEU A N 1
ATOM 696 C CA . LEU A 1 91 ? 19.332 -12.951 1.363 1.00 79.88 91 LEU A CA 1
ATOM 697 C C . LEU A 1 91 ? 20.153 -14.106 0.772 1.00 79.88 91 LEU A C 1
ATOM 699 O O . LEU A 1 91 ? 21.290 -14.377 1.175 1.00 79.88 91 LEU A O 1
ATOM 703 N N . SER A 1 92 ? 19.628 -14.758 -0.266 1.00 82.12 92 SER A N 1
ATOM 704 C CA . SER A 1 92 ? 20.439 -15.674 -1.082 1.00 82.12 92 SER A CA 1
ATOM 705 C C . SER A 1 92 ? 21.580 -14.918 -1.779 1.00 82.12 92 SER A C 1
ATOM 707 O O . SER A 1 92 ? 21.484 -13.714 -2.012 1.00 82.12 92 SER A O 1
ATOM 709 N N . ILE A 1 93 ? 22.656 -15.617 -2.164 1.00 82.81 93 ILE A N 1
ATOM 710 C CA . ILE A 1 93 ? 23.814 -14.998 -2.844 1.00 82.81 93 ILE A CA 1
ATOM 711 C C . ILE A 1 93 ? 23.369 -14.242 -4.105 1.00 82.81 93 ILE A C 1
ATOM 713 O O . ILE A 1 93 ? 23.862 -13.156 -4.397 1.00 82.81 93 ILE A O 1
ATOM 717 N N . GLN A 1 94 ? 22.404 -14.800 -4.838 1.00 81.31 94 GLN A N 1
ATOM 718 C CA . GLN A 1 94 ? 21.861 -14.187 -6.044 1.00 81.31 94 GLN A CA 1
ATOM 719 C C . GLN A 1 94 ? 21.109 -12.885 -5.749 1.00 81.31 94 GLN A C 1
ATOM 721 O O . GLN A 1 94 ? 21.315 -11.895 -6.448 1.00 81.31 94 GLN A O 1
ATOM 726 N N . GLN A 1 95 ? 20.244 -12.893 -4.730 1.00 79.50 95 GLN A N 1
ATOM 727 C CA . GLN A 1 95 ? 19.493 -11.708 -4.311 1.00 79.50 95 GLN A CA 1
ATOM 728 C C . GLN A 1 95 ? 20.442 -10.632 -3.797 1.00 79.50 95 GLN A C 1
ATOM 730 O O . GLN A 1 95 ? 20.360 -9.499 -4.245 1.00 79.50 95 GLN A O 1
ATOM 735 N N . PHE A 1 96 ? 21.405 -11.006 -2.953 1.00 84.38 96 PHE A N 1
ATOM 736 C CA . PHE A 1 96 ? 22.416 -10.091 -2.439 1.00 84.38 96 PHE A CA 1
ATOM 737 C C . PHE A 1 96 ? 23.197 -9.392 -3.566 1.00 84.38 96 PHE A C 1
ATOM 739 O O . PHE A 1 96 ? 23.276 -8.164 -3.579 1.00 84.38 96 PHE A O 1
ATOM 746 N N . LEU A 1 97 ? 23.721 -10.148 -4.541 1.00 83.50 97 LEU A N 1
ATOM 747 C CA . LEU A 1 97 ? 24.464 -9.577 -5.672 1.00 83.50 97 LEU A CA 1
ATOM 748 C C . LEU A 1 97 ? 23.590 -8.653 -6.531 1.00 83.50 97 LEU A C 1
ATOM 750 O O . LEU A 1 97 ? 24.057 -7.606 -6.972 1.00 83.50 97 LEU A O 1
ATOM 754 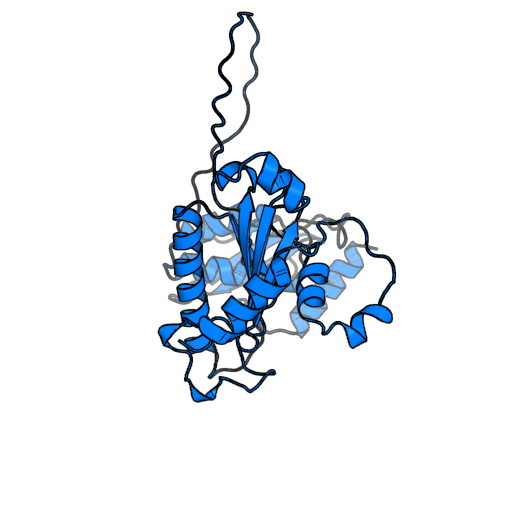N N . ARG A 1 98 ? 22.314 -8.994 -6.733 1.00 82.31 98 ARG A N 1
ATOM 755 C CA . ARG A 1 98 ? 21.375 -8.126 -7.450 1.00 82.31 98 ARG A CA 1
ATOM 756 C C . ARG A 1 98 ? 21.126 -6.825 -6.683 1.00 82.31 98 ARG A C 1
ATOM 758 O O . ARG A 1 98 ? 21.393 -5.751 -7.216 1.00 82.31 98 ARG A O 1
ATOM 765 N N . THR A 1 99 ? 20.709 -6.925 -5.423 1.00 80.94 99 THR A N 1
ATOM 766 C CA . THR A 1 99 ? 20.362 -5.771 -4.585 1.00 80.94 99 THR A CA 1
ATOM 767 C C . THR A 1 99 ? 21.540 -4.820 -4.414 1.00 80.94 99 THR A C 1
ATOM 769 O O . THR A 1 99 ? 21.361 -3.604 -4.466 1.00 80.94 99 THR A O 1
ATOM 772 N N . ILE A 1 100 ? 22.759 -5.341 -4.239 1.00 84.62 100 ILE A N 1
ATOM 773 C CA . ILE A 1 100 ? 23.926 -4.470 -4.107 1.00 84.62 100 ILE A CA 1
ATOM 774 C C . ILE A 1 100 ? 24.265 -3.767 -5.425 1.00 84.62 100 ILE A C 1
ATOM 776 O O . ILE A 1 100 ? 24.568 -2.578 -5.395 1.00 84.62 100 ILE A O 1
ATOM 780 N N . SER A 1 101 ? 24.142 -4.440 -6.578 1.00 83.88 101 SER A N 1
ATOM 781 C CA . SER A 1 101 ? 24.343 -3.782 -7.877 1.00 83.88 101 SER A CA 1
ATOM 782 C C . SER A 1 101 ? 23.329 -2.662 -8.125 1.00 83.88 101 SER A C 1
ATOM 784 O O . SER A 1 101 ? 23.731 -1.557 -8.474 1.00 83.88 101 SER A O 1
ATOM 786 N N . GLU A 1 102 ? 22.048 -2.895 -7.831 1.00 82.31 102 GLU A N 1
ATOM 787 C CA . GLU A 1 102 ? 20.975 -1.905 -8.001 1.00 82.31 102 GLU A CA 1
ATOM 788 C C . GLU A 1 102 ? 21.154 -0.686 -7.085 1.00 82.31 102 GLU A C 1
ATOM 790 O O . GLU A 1 102 ? 20.909 0.450 -7.490 1.00 82.31 102 GLU A O 1
ATOM 795 N N . ARG A 1 103 ? 21.624 -0.889 -5.848 1.00 82.06 103 ARG A N 1
ATOM 796 C CA . ARG A 1 103 ? 21.878 0.225 -4.921 1.00 82.06 103 ARG A CA 1
ATOM 797 C C . ARG A 1 103 ? 23.096 1.050 -5.314 1.00 82.06 103 ARG A C 1
ATOM 799 O O . ARG A 1 103 ? 23.057 2.273 -5.193 1.00 82.06 103 ARG A O 1
ATOM 806 N N . ILE A 1 104 ? 24.158 0.410 -5.803 1.00 82.94 104 ILE A N 1
ATOM 807 C CA . ILE A 1 104 ? 25.320 1.133 -6.335 1.00 82.94 104 ILE A CA 1
ATOM 808 C C . ILE A 1 104 ? 24.919 1.898 -7.610 1.00 82.94 104 ILE A C 1
ATOM 810 O O . ILE A 1 104 ? 25.325 3.048 -7.791 1.00 82.94 104 ILE A O 1
ATOM 814 N N . ASP A 1 105 ? 24.063 1.318 -8.455 1.00 81.06 105 ASP A N 1
ATOM 815 C CA . ASP A 1 105 ? 23.497 1.980 -9.634 1.00 81.06 105 ASP A CA 1
ATOM 816 C C . ASP A 1 105 ? 22.694 3.232 -9.253 1.00 81.06 105 ASP A C 1
ATOM 818 O O . ASP A 1 105 ? 22.912 4.306 -9.817 1.00 81.06 105 ASP A O 1
ATOM 822 N N . ALA A 1 106 ? 21.797 3.118 -8.270 1.00 79.44 106 ALA A N 1
ATOM 823 C CA . ALA A 1 106 ? 20.988 4.237 -7.788 1.00 79.44 106 ALA A CA 1
ATOM 824 C C . ALA A 1 106 ? 21.857 5.378 -7.233 1.00 79.44 106 ALA A C 1
ATOM 826 O O . ALA A 1 106 ? 21.644 6.543 -7.578 1.00 79.44 106 ALA A O 1
ATOM 827 N N . ALA A 1 107 ? 22.875 5.036 -6.437 1.00 78.31 107 ALA A N 1
ATOM 828 C CA . ALA A 1 107 ? 23.787 6.004 -5.838 1.00 78.31 107 ALA A CA 1
ATOM 829 C C . ALA A 1 107 ? 24.671 6.712 -6.884 1.00 78.31 107 ALA A C 1
ATOM 831 O O . ALA A 1 107 ? 24.889 7.917 -6.798 1.00 78.31 107 ALA A O 1
ATOM 832 N N . THR A 1 108 ? 25.141 5.993 -7.909 1.00 74.25 108 THR A N 1
ATOM 833 C CA . THR A 1 108 ? 26.037 6.551 -8.943 1.00 74.25 108 THR A CA 1
ATOM 834 C C . THR A 1 108 ? 25.318 7.323 -10.051 1.00 74.25 108 THR A C 1
ATOM 836 O O . THR A 1 108 ? 25.924 8.198 -10.670 1.00 74.25 108 THR A O 1
ATOM 839 N N . MET A 1 109 ? 24.035 7.050 -10.314 1.00 72.31 109 MET A N 1
ATOM 840 C CA . MET A 1 109 ? 23.251 7.751 -11.345 1.00 72.31 109 MET A CA 1
ATOM 841 C C . MET A 1 109 ? 22.565 9.037 -10.848 1.00 72.31 109 MET A C 1
ATOM 843 O O . MET A 1 109 ? 21.831 9.665 -11.608 1.00 72.31 109 MET A O 1
ATOM 847 N N . GLY A 1 110 ? 22.816 9.468 -9.607 1.00 52.94 110 GLY A N 1
ATOM 848 C CA . GLY A 1 110 ? 22.288 10.731 -9.080 1.00 52.94 110 GLY A CA 1
ATOM 849 C C . GLY A 1 110 ? 20.794 10.701 -8.747 1.00 52.94 110 GLY A C 1
ATOM 850 O O . GLY A 1 110 ? 20.195 11.760 -8.555 1.00 52.94 110 GLY A O 1
ATOM 851 N N . ASN A 1 111 ? 20.194 9.511 -8.620 1.00 45.97 111 ASN A N 1
ATOM 852 C CA . ASN A 1 111 ? 18.906 9.352 -7.949 1.00 45.97 111 ASN A CA 1
ATOM 853 C C . ASN A 1 111 ? 19.148 9.490 -6.445 1.00 45.97 111 ASN A C 1
ATOM 855 O O . ASN A 1 111 ? 19.170 8.519 -5.692 1.00 45.97 111 ASN A O 1
ATOM 859 N N . GLN A 1 112 ? 19.387 10.729 -6.023 1.00 39.31 112 GLN A N 1
ATOM 860 C CA . GLN A 1 112 ? 19.534 11.111 -4.632 1.00 39.31 112 GLN A CA 1
ATOM 861 C C . GLN A 1 112 ? 18.151 11.038 -3.970 1.00 39.31 112 GLN A C 1
ATOM 863 O O . GLN A 1 112 ? 17.523 12.050 -3.667 1.00 39.31 112 GLN A O 1
ATOM 868 N N . GLU A 1 113 ? 17.655 9.818 -3.754 1.00 35.88 113 GLU A N 1
ATOM 869 C CA . GLU A 1 113 ? 16.798 9.562 -2.608 1.00 35.88 113 GLU A CA 1
ATOM 870 C C . GLU A 1 113 ? 17.669 9.862 -1.391 1.00 35.88 113 GLU A C 1
ATOM 872 O O . GLU A 1 113 ? 18.629 9.159 -1.080 1.00 35.88 113 GLU A O 1
ATOM 877 N N . SER A 1 114 ? 17.413 11.015 -0.782 1.00 36.41 114 SER A N 1
ATOM 878 C CA . SER A 1 114 ? 18.064 11.487 0.429 1.00 36.41 114 SER A CA 1
ATOM 879 C C . SER A 1 114 ? 17.754 10.528 1.576 1.00 36.41 114 SER A C 1
ATOM 881 O O . SER A 1 114 ? 16.819 10.736 2.347 1.00 36.41 114 SER A O 1
ATOM 883 N N . VAL A 1 115 ? 18.537 9.460 1.664 1.00 39.06 115 VAL A N 1
ATOM 884 C CA . VAL A 1 115 ? 18.636 8.597 2.832 1.00 39.06 115 VAL A CA 1
ATOM 885 C C . VAL A 1 115 ? 19.680 9.226 3.745 1.00 39.06 115 VAL A C 1
ATOM 887 O O . VAL A 1 115 ? 20.873 9.156 3.434 1.00 39.06 115 VAL A O 1
ATOM 890 N N . ASP A 1 116 ? 19.217 9.864 4.823 1.00 34.84 116 ASP A N 1
ATOM 891 C CA . ASP A 1 116 ? 19.701 9.663 6.201 1.00 34.84 116 ASP A CA 1
ATOM 892 C C . ASP A 1 116 ? 19.554 10.920 7.075 1.00 34.84 116 ASP A C 1
ATOM 894 O O . ASP A 1 116 ? 20.139 11.976 6.828 1.00 34.84 116 ASP A O 1
ATOM 898 N N . SER A 1 117 ? 18.760 10.779 8.132 1.00 31.47 117 SER A N 1
ATOM 899 C CA . SER A 1 117 ? 18.978 11.434 9.421 1.00 31.47 117 SER A CA 1
ATOM 900 C C . SER A 1 117 ? 18.324 10.563 10.496 1.00 31.47 117 SER A C 1
ATOM 902 O O . SER A 1 117 ? 17.324 10.952 11.098 1.00 31.47 117 SER A O 1
ATOM 904 N N . SER A 1 118 ? 18.856 9.360 10.716 1.00 36.62 118 SER A N 1
ATOM 905 C CA . SER A 1 118 ? 18.651 8.628 11.971 1.00 36.62 118 SER A CA 1
ATOM 906 C C . SER A 1 118 ? 19.945 8.680 12.777 1.00 36.62 118 SER A C 1
ATOM 908 O O . SER A 1 118 ? 20.895 7.973 12.460 1.00 36.62 118 SER A O 1
ATOM 910 N N . ALA A 1 119 ? 19.975 9.520 13.811 1.00 36.09 119 ALA A N 1
ATOM 911 C CA . ALA A 1 119 ? 21.016 9.504 14.830 1.00 36.09 119 ALA A CA 1
ATOM 912 C C . ALA A 1 119 ? 20.419 9.007 16.156 1.00 36.09 119 ALA A C 1
ATOM 914 O O . ALA A 1 119 ? 19.607 9.690 16.777 1.00 36.09 119 ALA A O 1
ATOM 915 N N . ASP A 1 120 ? 20.827 7.785 16.489 1.00 32.66 120 ASP A N 1
ATOM 916 C CA . ASP A 1 120 ? 21.285 7.263 17.779 1.00 32.66 120 ASP A CA 1
ATOM 917 C C . ASP A 1 120 ? 20.436 7.343 19.058 1.00 32.66 120 ASP A C 1
ATOM 919 O O . ASP A 1 120 ? 20.048 8.390 19.573 1.00 32.66 120 ASP A O 1
ATOM 923 N N . TYR A 1 121 ? 20.297 6.149 19.639 1.00 31.00 121 TYR A N 1
ATOM 924 C CA . TYR A 1 121 ? 19.947 5.876 21.025 1.00 31.00 121 TYR A CA 1
ATOM 925 C C . TYR A 1 121 ? 21.202 5.817 21.919 1.00 31.00 121 TYR A C 1
ATOM 927 O O . TYR A 1 121 ? 22.209 5.213 21.561 1.00 31.00 121 TYR A O 1
ATOM 935 N N . ASP A 1 122 ? 20.996 6.293 23.148 1.00 33.91 122 ASP A N 1
ATOM 936 C CA . ASP A 1 122 ? 21.448 5.741 24.436 1.00 33.91 122 ASP A CA 1
ATOM 937 C C . ASP A 1 122 ? 22.541 6.485 25.227 1.00 33.91 122 ASP A C 1
ATOM 939 O O . ASP A 1 122 ? 23.607 6.854 24.741 1.00 33.91 122 ASP A O 1
ATOM 943 N N . GLY A 1 123 ? 22.246 6.678 26.515 1.00 25.88 123 GLY A N 1
ATOM 944 C CA . GLY A 1 123 ? 23.076 7.389 27.480 1.00 25.88 123 GLY A CA 1
ATOM 945 C C . GLY A 1 123 ? 22.381 7.551 28.831 1.00 25.88 123 GLY A C 1
ATOM 946 O O . GLY A 1 123 ? 21.914 8.632 29.177 1.00 25.88 123 GLY A O 1
ATOM 947 N N . ALA A 1 124 ? 22.316 6.464 29.599 1.00 34.34 124 ALA A N 1
ATOM 948 C CA . ALA A 1 124 ? 21.843 6.430 30.980 1.00 34.34 124 ALA A CA 1
ATOM 949 C C . ALA A 1 124 ? 22.561 7.432 31.913 1.00 34.34 124 ALA A C 1
ATOM 951 O O . ALA A 1 124 ? 23.789 7.458 31.969 1.00 34.34 124 ALA A O 1
ATOM 952 N N . SER A 1 125 ? 21.799 8.159 32.742 1.00 28.41 125 SER A N 1
ATOM 953 C CA . SER A 1 125 ? 22.174 8.506 34.124 1.00 28.41 125 SER A CA 1
ATOM 954 C C . SER A 1 125 ? 20.952 8.978 34.929 1.00 28.41 125 SER A C 1
ATOM 956 O O . SER A 1 125 ? 20.036 9.604 34.413 1.00 28.41 125 SER A O 1
ATOM 958 N N . SER A 1 126 ? 20.975 8.610 36.204 1.00 33.03 126 SER A N 1
ATOM 959 C CA . SER A 1 126 ? 19.959 8.611 37.264 1.00 33.03 126 SER A CA 1
ATOM 960 C C . SER A 1 126 ? 19.509 9.966 37.846 1.00 33.03 126 SER A C 1
ATOM 962 O O . SER A 1 126 ? 20.271 10.925 37.762 1.00 33.03 126 SER A O 1
ATOM 964 N N . VAL A 1 127 ? 18.393 9.896 38.609 1.00 32.84 127 VAL A N 1
ATOM 965 C CA . VAL A 1 127 ? 17.767 10.830 39.597 1.00 32.84 127 VAL A CA 1
ATOM 966 C C . VAL A 1 127 ? 17.145 12.111 39.008 1.00 32.84 127 VAL A C 1
ATOM 968 O O . VAL A 1 127 ? 17.736 12.728 38.139 1.00 32.84 127 VAL A O 1
ATOM 971 N N . ASP A 1 128 ? 15.952 12.587 39.376 1.00 28.77 128 ASP A N 1
ATOM 972 C CA . ASP A 1 128 ? 15.154 12.457 40.602 1.00 28.77 128 ASP A CA 1
ATOM 973 C C . ASP A 1 128 ? 13.662 12.748 40.298 1.00 28.77 128 ASP A C 1
ATOM 975 O O . ASP A 1 128 ? 13.325 13.294 39.246 1.00 28.77 128 ASP A O 1
ATOM 979 N N . GLU A 1 129 ? 12.784 12.375 41.225 1.00 40.69 129 GLU A N 1
ATOM 980 C CA . GLU A 1 129 ? 11.320 12.504 41.170 1.00 40.69 129 GLU A CA 1
ATOM 981 C C . GLU A 1 129 ? 10.803 13.942 40.953 1.00 40.69 129 GLU A C 1
ATOM 983 O O . GLU A 1 129 ? 11.383 14.885 41.486 1.00 40.69 129 GLU A O 1
ATOM 988 N N . MET A 1 130 ? 9.668 14.095 40.244 1.00 30.86 130 MET A N 1
ATOM 989 C CA . MET A 1 130 ? 8.523 14.964 40.602 1.00 30.86 130 MET A CA 1
ATOM 990 C C . MET A 1 130 ? 7.405 14.900 39.534 1.00 30.86 130 MET A C 1
ATOM 992 O O . MET A 1 130 ? 7.538 15.417 38.430 1.00 30.86 130 MET A O 1
ATOM 996 N N . ASP A 1 131 ? 6.324 14.213 39.909 1.00 33.28 131 ASP A N 1
ATOM 997 C CA . ASP A 1 131 ? 4.896 14.524 39.716 1.00 33.28 131 ASP A CA 1
ATOM 998 C C . ASP A 1 131 ? 4.502 15.729 38.822 1.00 33.28 131 ASP A C 1
ATOM 1000 O O . ASP A 1 131 ? 4.852 16.870 39.126 1.00 33.28 131 ASP A O 1
ATOM 1004 N N . LEU A 1 132 ? 3.697 15.473 37.776 1.00 35.03 132 LEU A N 1
ATOM 1005 C CA . LEU A 1 132 ? 2.337 16.015 37.531 1.00 35.03 132 LEU A CA 1
ATOM 1006 C C . LEU A 1 132 ? 1.970 15.932 36.032 1.00 35.03 132 LEU A C 1
ATOM 1008 O O . LEU A 1 132 ? 2.745 16.315 35.162 1.00 35.03 132 LEU A O 1
ATOM 1012 N N . GLY A 1 133 ? 0.781 15.391 35.747 1.00 41.44 133 GLY A N 1
ATOM 1013 C CA . GLY A 1 133 ? 0.360 14.947 34.416 1.00 41.44 133 GLY A CA 1
ATOM 1014 C C . GLY A 1 133 ? -0.066 16.019 33.411 1.00 41.44 133 GLY A C 1
ATOM 1015 O O . GLY A 1 133 ? -0.584 17.070 33.780 1.00 41.44 133 GLY A O 1
ATOM 1016 N N . ASP A 1 134 ? 0.086 15.654 32.137 1.00 32.88 134 ASP A N 1
ATOM 1017 C CA . ASP A 1 134 ? -0.684 16.129 30.984 1.00 32.88 134 ASP A CA 1
ATOM 1018 C C . ASP A 1 134 ? -0.469 15.110 29.842 1.00 32.88 134 ASP A C 1
ATOM 1020 O O . ASP A 1 134 ? 0.652 14.938 29.364 1.00 32.88 134 ASP A O 1
ATOM 1024 N N . ASP A 1 135 ? -1.507 14.347 29.479 1.00 38.09 135 ASP A N 1
ATOM 1025 C CA . ASP A 1 135 ? -1.466 13.359 28.385 1.00 38.09 135 ASP A CA 1
ATOM 1026 C C . ASP A 1 135 ? -1.561 14.103 27.036 1.00 38.09 135 ASP A C 1
ATOM 1028 O O . ASP A 1 135 ? -2.633 14.216 26.435 1.00 38.09 135 ASP A O 1
ATOM 1032 N N . ASP A 1 136 ? -0.424 14.630 26.574 1.00 35.41 136 ASP A N 1
ATOM 1033 C CA . ASP A 1 136 ? -0.220 15.144 25.215 1.00 35.41 136 ASP A CA 1
ATOM 1034 C C . ASP A 1 136 ? 0.404 14.039 24.340 1.00 35.41 136 ASP A C 1
ATOM 1036 O O . ASP A 1 136 ? 1.578 13.684 24.454 1.00 35.41 136 ASP A O 1
ATOM 1040 N N . ASP A 1 137 ? -0.430 13.437 23.489 1.00 36.09 137 ASP A N 1
ATOM 1041 C CA . ASP A 1 137 ? -0.111 12.314 22.597 1.00 36.09 137 ASP A CA 1
ATOM 1042 C C . ASP A 1 137 ? 0.723 12.800 21.391 1.00 36.09 137 ASP A C 1
ATOM 1044 O O . ASP A 1 137 ? 0.236 12.957 20.265 1.00 36.09 137 ASP A O 1
ATOM 1048 N N . GLY A 1 138 ? 2.006 13.069 21.644 1.00 34.94 138 GLY A N 1
ATOM 1049 C CA . GLY A 1 138 ? 3.030 13.379 20.648 1.00 34.94 138 GLY A CA 1
ATOM 1050 C C . GLY A 1 138 ? 3.453 12.146 19.844 1.00 34.94 138 GLY A C 1
ATOM 1051 O O . GLY A 1 138 ? 4.531 11.591 20.050 1.00 34.94 138 GLY A O 1
ATOM 1052 N N . VAL A 1 139 ? 2.622 11.711 18.894 1.00 36.66 139 VAL A N 1
ATOM 1053 C CA . VAL A 1 139 ? 2.984 10.635 17.958 1.00 36.66 139 VAL A CA 1
ATOM 1054 C C . VAL A 1 139 ? 3.890 11.153 16.835 1.00 36.66 139 VAL A C 1
ATOM 1056 O O . VAL A 1 139 ? 3.448 11.808 15.890 1.00 36.66 139 VAL A O 1
ATOM 1059 N N . SER A 1 140 ? 5.178 10.816 16.920 1.00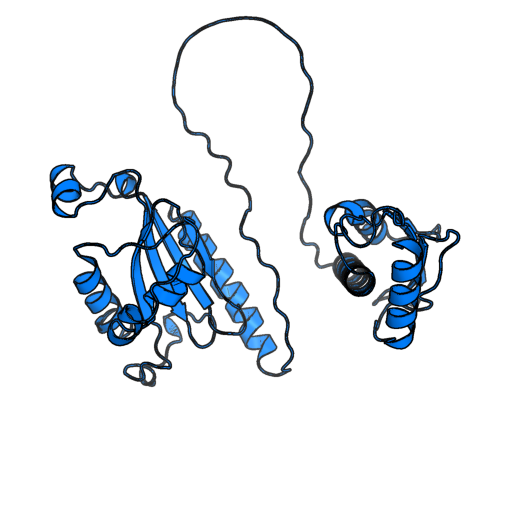 30.45 140 SER A N 1
ATOM 1060 C CA . SER A 1 140 ? 6.131 10.892 15.808 1.00 30.45 140 SER A CA 1
ATOM 1061 C C . SER A 1 140 ? 5.664 9.975 14.667 1.00 30.45 140 SER A C 1
ATOM 1063 O O . SER A 1 140 ? 5.606 8.756 14.815 1.00 30.45 140 SER A O 1
ATOM 1065 N N . LEU A 1 141 ? 5.264 10.569 13.539 1.00 39.59 141 LEU A N 1
ATOM 1066 C CA . LEU A 1 141 ? 4.742 9.887 12.349 1.00 39.59 141 LEU A CA 1
ATOM 1067 C C . LEU A 1 141 ? 5.748 9.988 11.194 1.00 39.59 141 LEU A C 1
ATOM 1069 O O . LEU A 1 141 ? 5.496 10.699 10.219 1.00 39.59 141 LEU A O 1
ATOM 1073 N N . VAL A 1 142 ? 6.862 9.263 11.276 1.00 36.97 142 VAL A N 1
ATOM 1074 C CA . VAL A 1 142 ? 7.797 9.102 10.152 1.00 36.97 142 VAL A CA 1
ATOM 1075 C C . VAL A 1 142 ? 7.763 7.669 9.617 1.00 36.97 142 VAL A C 1
ATOM 1077 O O . VAL A 1 142 ? 8.035 6.715 10.326 1.00 36.97 142 VAL A O 1
ATOM 1080 N N . ASP A 1 143 ? 7.320 7.595 8.361 1.00 39.81 143 ASP A N 1
ATOM 1081 C CA . ASP A 1 143 ? 7.674 6.626 7.318 1.00 39.81 143 ASP A CA 1
ATOM 1082 C C . ASP A 1 143 ? 7.636 5.119 7.621 1.00 39.81 143 ASP A C 1
ATOM 1084 O O . ASP A 1 143 ? 8.654 4.483 7.843 1.00 39.81 143 ASP A O 1
ATOM 1088 N N . ASP A 1 144 ? 6.438 4.531 7.537 1.00 39.81 144 ASP A N 1
ATOM 1089 C CA . ASP A 1 144 ? 6.251 3.075 7.616 1.00 39.81 144 ASP A CA 1
ATOM 1090 C C . ASP A 1 144 ? 5.212 2.608 6.574 1.00 39.81 144 ASP A C 1
ATOM 1092 O O . ASP A 1 144 ? 4.216 1.946 6.869 1.00 39.81 144 ASP A O 1
ATOM 1096 N N . MET A 1 145 ? 5.359 3.077 5.329 1.00 43.72 145 MET A N 1
ATOM 1097 C CA . MET A 1 145 ? 4.704 2.427 4.191 1.00 43.72 145 MET A CA 1
ATOM 1098 C C . MET A 1 145 ? 5.764 1.653 3.431 1.00 43.72 145 MET A C 1
ATOM 1100 O O . MET A 1 145 ? 6.514 2.226 2.649 1.00 43.72 145 MET A O 1
ATOM 1104 N N . ASP A 1 146 ? 5.794 0.355 3.690 1.00 41.94 146 ASP A N 1
ATOM 1105 C CA . ASP A 1 146 ? 6.633 -0.610 3.003 1.00 41.94 146 ASP A CA 1
ATOM 1106 C C . ASP A 1 146 ? 6.186 -0.732 1.531 1.00 41.94 146 ASP A C 1
ATOM 1108 O O . ASP A 1 146 ? 5.044 -1.111 1.233 1.00 41.94 146 ASP A O 1
ATOM 1112 N N . TRP A 1 147 ? 7.041 -0.290 0.606 1.00 49.53 147 TRP A N 1
ATOM 1113 C CA . TRP A 1 147 ? 6.814 -0.301 -0.845 1.00 49.53 147 TRP A CA 1
ATOM 1114 C C . TRP A 1 147 ? 7.830 -1.214 -1.536 1.00 49.53 147 TRP A C 1
ATOM 1116 O O . TRP A 1 147 ? 8.589 -0.746 -2.383 1.00 49.53 147 TRP A O 1
ATOM 1126 N N . GLU A 1 148 ? 7.862 -2.498 -1.175 1.00 37.09 148 GLU A N 1
ATOM 1127 C CA . GLU A 1 148 ? 8.654 -3.489 -1.913 1.00 37.09 148 GLU A CA 1
ATOM 1128 C C . GLU A 1 148 ? 8.056 -3.717 -3.317 1.00 37.09 148 GLU A C 1
ATOM 1130 O O . GLU A 1 148 ? 6.858 -3.960 -3.486 1.00 37.09 148 GLU A O 1
ATOM 1135 N N . ASP A 1 149 ? 8.899 -3.553 -4.338 1.00 36.50 149 ASP A N 1
ATOM 1136 C CA . ASP A 1 149 ? 8.541 -3.506 -5.757 1.00 36.50 149 ASP A CA 1
ATOM 1137 C C . ASP A 1 149 ? 8.506 -4.924 -6.366 1.00 36.50 149 ASP A C 1
ATOM 1139 O O . ASP A 1 149 ? 9.543 -5.530 -6.639 1.00 36.50 149 ASP A O 1
ATOM 1143 N N . ASP A 1 150 ? 7.302 -5.467 -6.576 1.00 35.72 150 ASP A N 1
ATOM 1144 C CA . ASP A 1 150 ? 7.064 -6.708 -7.331 1.00 35.72 150 ASP A CA 1
ATOM 1145 C C . ASP A 1 150 ? 7.223 -6.429 -8.841 1.00 35.72 150 ASP A C 1
ATOM 1147 O O . ASP A 1 150 ? 6.268 -6.057 -9.537 1.00 35.72 150 ASP A O 1
ATOM 1151 N N . ASN A 1 151 ? 8.444 -6.588 -9.358 1.00 33.50 151 ASN A N 1
ATOM 1152 C CA . ASN A 1 151 ? 8.753 -6.365 -10.769 1.00 33.50 151 ASN A CA 1
ATOM 1153 C C . ASN A 1 151 ? 8.780 -7.691 -11.554 1.00 33.50 151 ASN A C 1
ATOM 1155 O O . ASN A 1 151 ? 9.767 -8.427 -11.515 1.00 33.50 151 ASN A O 1
ATOM 1159 N N . ASP A 1 152 ? 7.702 -7.971 -12.296 1.00 33.00 152 ASP A N 1
ATOM 1160 C CA . ASP A 1 152 ? 7.651 -9.017 -13.323 1.00 33.00 152 ASP A CA 1
ATOM 1161 C C . ASP A 1 152 ? 7.296 -8.400 -14.696 1.00 33.00 152 ASP A C 1
ATOM 1163 O O . ASP A 1 152 ? 6.420 -7.544 -14.841 1.00 33.00 152 ASP A O 1
ATOM 1167 N N . SER A 1 153 ? 8.058 -8.808 -15.708 1.00 34.88 153 SER A N 1
ATOM 1168 C CA . SER A 1 153 ? 8.287 -8.164 -17.012 1.00 34.88 153 SER A CA 1
ATOM 1169 C C . SER A 1 153 ? 7.090 -8.116 -17.985 1.00 34.88 153 SER A C 1
ATOM 1171 O O . SER A 1 153 ? 6.611 -9.169 -18.392 1.00 34.88 153 SER A O 1
ATOM 1173 N N . VAL A 1 154 ? 6.715 -6.921 -18.500 1.00 35.59 154 VAL A N 1
ATOM 1174 C CA . VAL A 1 154 ? 6.247 -6.720 -19.903 1.00 35.59 154 VAL A CA 1
ATOM 1175 C C . VAL A 1 154 ? 6.377 -5.250 -20.375 1.00 35.59 154 VAL A C 1
ATOM 1177 O O . VAL A 1 154 ? 5.635 -4.357 -19.970 1.00 35.59 154 VAL A O 1
ATOM 1180 N N . LEU A 1 155 ? 7.303 -5.013 -21.308 1.00 37.75 155 LEU A N 1
ATOM 1181 C CA . LEU A 1 155 ? 7.934 -3.740 -21.726 1.00 37.75 155 LEU A CA 1
ATOM 1182 C C . LEU A 1 155 ? 7.060 -2.636 -22.383 1.00 37.75 155 LEU A C 1
ATOM 1184 O O . LEU A 1 155 ? 7.601 -1.701 -22.963 1.00 37.75 155 LEU A O 1
ATOM 1188 N N . SER A 1 156 ? 5.727 -2.690 -22.303 1.00 36.16 156 SER A N 1
ATOM 1189 C CA . SER A 1 156 ? 4.849 -1.599 -22.800 1.00 36.16 156 SER A CA 1
ATOM 1190 C C . SER A 1 156 ? 3.839 -1.078 -21.770 1.00 36.16 156 SER A C 1
ATOM 1192 O O . SER A 1 156 ? 3.333 0.028 -21.925 1.00 36.16 156 SER A O 1
ATOM 1194 N N . THR A 1 157 ? 3.625 -1.814 -20.675 1.00 44.19 157 THR A N 1
ATOM 1195 C CA . THR A 1 157 ? 2.764 -1.433 -19.538 1.00 44.19 157 THR A CA 1
ATOM 1196 C C . THR A 1 157 ? 3.541 -0.681 -18.444 1.00 44.19 157 THR A C 1
ATOM 1198 O O . THR A 1 157 ? 2.952 -0.037 -17.582 1.00 44.19 157 THR A O 1
ATOM 1201 N N . VAL A 1 158 ? 4.878 -0.739 -18.479 1.00 44.66 158 VAL A N 1
ATOM 1202 C CA . VAL A 1 158 ? 5.775 -0.251 -17.412 1.00 44.66 158 VAL A CA 1
ATOM 1203 C C . VAL A 1 158 ? 5.715 1.272 -17.230 1.00 44.66 158 VAL A C 1
ATOM 1205 O O . VAL A 1 158 ? 5.663 1.740 -16.097 1.00 44.66 158 VAL A O 1
ATOM 1208 N N . MET A 1 159 ? 5.655 2.056 -18.316 1.00 40.78 159 MET A N 1
ATOM 1209 C CA . MET A 1 159 ? 5.624 3.528 -18.205 1.00 40.78 159 MET A CA 1
ATOM 1210 C C . MET A 1 159 ? 4.304 4.059 -17.620 1.00 40.78 159 MET A C 1
ATOM 1212 O O . MET A 1 159 ? 4.308 5.034 -16.868 1.00 40.78 159 MET A O 1
ATOM 1216 N N . ASP A 1 160 ? 3.178 3.412 -17.939 1.00 52.91 160 ASP A N 1
ATOM 1217 C CA . ASP A 1 160 ? 1.856 3.788 -17.415 1.00 52.91 160 ASP A CA 1
ATOM 1218 C C . ASP A 1 160 ? 1.723 3.364 -15.939 1.00 52.91 160 ASP A C 1
ATOM 1220 O O . ASP A 1 160 ? 1.237 4.123 -15.101 1.00 52.91 160 ASP A O 1
ATOM 1224 N N . ASN A 1 161 ? 2.281 2.199 -15.585 1.00 61.59 161 ASN A N 1
ATOM 1225 C CA . ASN A 1 161 ? 2.288 1.687 -14.214 1.00 61.59 161 ASN A CA 1
ATOM 1226 C C . ASN A 1 161 ? 3.157 2.523 -13.263 1.00 61.59 161 ASN A C 1
ATOM 1228 O O . ASN A 1 161 ? 2.723 2.810 -12.151 1.00 61.59 161 ASN A O 1
ATOM 1232 N N . GLN A 1 162 ? 4.351 2.956 -13.681 1.00 64.88 162 GLN A N 1
ATOM 1233 C CA . GLN A 1 162 ? 5.218 3.786 -12.832 1.00 64.88 162 GLN A CA 1
ATOM 1234 C C . GLN A 1 162 ? 4.561 5.143 -12.529 1.00 64.88 162 GLN A C 1
ATOM 1236 O O . GLN A 1 162 ? 4.522 5.581 -11.378 1.00 64.88 162 GLN A O 1
ATOM 1241 N N . THR A 1 163 ? 3.918 5.738 -13.539 1.00 76.44 163 THR A N 1
ATOM 1242 C CA . THR A 1 163 ? 3.113 6.958 -13.378 1.00 76.44 163 THR A CA 1
ATOM 1243 C C . THR A 1 163 ? 1.920 6.726 -12.442 1.00 76.44 163 THR A C 1
ATOM 1245 O O . THR A 1 163 ? 1.652 7.542 -11.561 1.00 76.44 163 THR A O 1
ATOM 1248 N N . ALA A 1 164 ? 1.216 5.596 -12.573 1.00 78.50 164 ALA A N 1
ATOM 1249 C CA . ALA A 1 164 ? 0.090 5.243 -11.708 1.00 78.50 164 ALA A CA 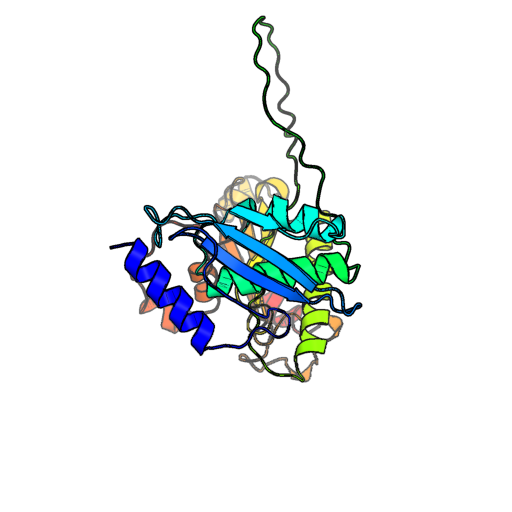1
ATOM 1250 C C . ALA A 1 164 ? 0.502 5.046 -10.238 1.00 78.50 164 ALA A C 1
ATOM 1252 O O . ALA A 1 164 ? -0.230 5.453 -9.333 1.00 78.50 164 ALA A O 1
ATOM 1253 N N . VAL A 1 165 ? 1.681 4.471 -9.983 1.00 82.19 165 VAL A N 1
ATOM 1254 C CA . VAL A 1 165 ? 2.239 4.312 -8.630 1.00 82.19 165 VAL A CA 1
ATOM 1255 C C . VAL A 1 165 ? 2.584 5.666 -8.014 1.00 82.19 165 VAL A C 1
ATOM 1257 O O . VAL A 1 165 ? 2.243 5.919 -6.857 1.00 82.19 165 VAL A O 1
ATOM 1260 N N . GLU A 1 166 ? 3.210 6.567 -8.770 1.00 84.31 166 GLU A N 1
ATOM 1261 C CA . GLU A 1 166 ? 3.496 7.931 -8.310 1.00 84.31 166 GLU A CA 1
ATOM 1262 C C . GLU A 1 166 ? 2.216 8.730 -8.024 1.00 84.31 166 GLU A C 1
ATOM 1264 O O . GLU A 1 166 ? 2.119 9.407 -6.992 1.00 84.31 166 GLU A O 1
ATOM 1269 N N . GLU A 1 167 ? 1.205 8.610 -8.891 1.00 86.06 167 GLU A N 1
ATOM 1270 C CA . GLU A 1 167 ? -0.113 9.214 -8.683 1.00 86.06 167 GLU A CA 1
ATOM 1271 C C . GLU A 1 167 ? -0.775 8.667 -7.411 1.00 86.06 167 GLU A C 1
ATOM 1273 O O . GLU A 1 167 ? -1.229 9.455 -6.575 1.00 86.06 167 GLU A O 1
ATOM 1278 N N . MET A 1 168 ? -0.759 7.344 -7.214 1.00 87.94 168 MET A N 1
ATOM 1279 C CA . MET A 1 168 ? -1.288 6.706 -6.009 1.00 87.94 168 MET A CA 1
ATOM 1280 C C . MET A 1 168 ? -0.578 7.203 -4.752 1.00 87.94 168 MET A C 1
ATOM 1282 O O . MET A 1 168 ? -1.230 7.581 -3.780 1.00 87.94 168 MET A O 1
ATOM 1286 N N . ARG A 1 169 ? 0.759 7.254 -4.767 1.00 87.56 169 ARG A N 1
ATOM 1287 C CA . ARG A 1 169 ? 1.563 7.769 -3.649 1.00 87.56 169 ARG A CA 1
ATOM 1288 C C . ARG A 1 169 ? 1.161 9.200 -3.303 1.00 87.56 169 ARG A C 1
ATOM 1290 O O . ARG A 1 169 ? 0.963 9.515 -2.130 1.00 87.56 169 ARG A O 1
ATOM 1297 N N . SER A 1 170 ? 1.013 10.064 -4.306 1.00 88.06 170 SER A N 1
ATOM 1298 C CA . SER A 1 170 ? 0.587 11.453 -4.109 1.00 88.06 170 SER A CA 1
ATOM 1299 C C . SER A 1 170 ? -0.800 11.547 -3.462 1.00 88.06 170 SER A C 1
ATOM 1301 O O . SER A 1 170 ? -0.985 12.265 -2.475 1.00 88.06 170 SER A O 1
ATOM 1303 N N . ASP A 1 171 ? -1.763 10.764 -3.949 1.00 89.31 171 ASP A N 1
ATOM 1304 C CA . ASP A 1 171 ? -3.133 10.777 -3.433 1.00 89.31 171 ASP A CA 1
ATOM 1305 C C . ASP A 1 171 ? -3.226 10.193 -2.010 1.00 89.31 171 ASP A C 1
ATOM 1307 O O . ASP A 1 171 ? -3.907 10.760 -1.151 1.00 89.31 171 ASP A O 1
ATOM 1311 N N . LEU A 1 172 ? -2.464 9.138 -1.700 1.00 89.75 172 LEU A N 1
ATOM 1312 C CA . LEU A 1 172 ? -2.378 8.584 -0.345 1.00 89.75 172 LEU A CA 1
ATOM 1313 C C . LEU A 1 172 ? -1.711 9.549 0.636 1.00 89.75 172 LEU A C 1
ATOM 1315 O O . LEU A 1 172 ? -2.171 9.672 1.772 1.00 89.75 172 LEU A O 1
ATOM 1319 N N . ARG A 1 173 ? -0.676 10.291 0.215 1.00 89.38 173 ARG A N 1
ATOM 1320 C CA . ARG A 1 173 ? -0.078 11.351 1.047 1.00 89.38 173 ARG A CA 1
ATOM 1321 C C . ARG A 1 173 ? -1.088 12.449 1.362 1.00 89.38 173 ARG A C 1
ATOM 1323 O O . ARG A 1 173 ? -1.154 12.897 2.504 1.00 89.38 173 ARG A O 1
ATOM 1330 N N . ARG A 1 174 ? -1.911 12.851 0.389 1.00 90.12 174 ARG A N 1
ATOM 1331 C CA . ARG A 1 174 ? -2.991 13.828 0.610 1.00 90.12 174 ARG A CA 1
ATOM 1332 C C . ARG A 1 174 ? -4.045 13.305 1.583 1.00 90.12 174 ARG A C 1
ATOM 1334 O O . ARG A 1 174 ? -4.449 14.037 2.482 1.00 90.12 174 ARG A O 1
ATOM 1341 N N . ALA A 1 175 ? -4.454 12.045 1.449 1.00 89.31 175 ALA A N 1
ATOM 1342 C CA . ALA A 1 175 ? -5.376 11.415 2.393 1.00 89.31 175 ALA A CA 1
ATOM 1343 C C . ALA A 1 175 ? -4.771 11.317 3.808 1.00 89.31 175 ALA A C 1
ATOM 1345 O O . ALA A 1 175 ? -5.449 11.625 4.788 1.00 89.31 175 ALA A O 1
ATOM 1346 N N . LYS A 1 176 ? -3.475 10.996 3.924 1.00 88.62 176 LYS A N 1
ATOM 1347 C CA . LYS A 1 176 ? -2.745 11.008 5.201 1.00 88.62 176 LYS A CA 1
ATOM 1348 C C . LYS A 1 176 ? -2.714 12.404 5.827 1.00 88.62 176 LYS A C 1
ATOM 1350 O O . LYS A 1 176 ? -3.013 12.548 7.009 1.00 88.62 176 LYS A O 1
ATOM 1355 N N . ALA A 1 177 ? -2.429 13.436 5.031 1.00 86.56 177 ALA A N 1
ATOM 1356 C CA . ALA A 1 177 ? -2.436 14.832 5.476 1.00 86.56 177 ALA A CA 1
ATOM 1357 C C . ALA A 1 177 ? -3.827 15.309 5.935 1.00 86.56 177 ALA A C 1
ATOM 1359 O O . ALA A 1 177 ? -3.926 16.147 6.826 1.00 86.56 177 ALA A O 1
ATOM 1360 N N . ALA A 1 178 ? -4.904 14.743 5.382 1.00 88.19 178 ALA A N 1
ATOM 1361 C CA . ALA A 1 178 ? -6.275 14.994 5.827 1.00 88.19 178 ALA A CA 1
ATOM 1362 C C . ALA A 1 178 ? -6.653 14.259 7.134 1.00 88.19 178 ALA A C 1
ATOM 1364 O O . ALA A 1 178 ? -7.786 14.376 7.596 1.00 88.19 178 ALA A O 1
ATOM 1365 N N . GLY A 1 179 ? -5.724 13.511 7.743 1.00 85.38 179 GLY A N 1
ATOM 1366 C CA . GLY A 1 179 ? -5.919 12.829 9.025 1.00 85.38 179 GLY A CA 1
ATOM 1367 C C . GLY A 1 179 ? -6.390 11.376 8.919 1.00 85.38 179 GLY A C 1
ATOM 1368 O O . GLY A 1 179 ? -6.699 10.764 9.946 1.00 85.38 179 GLY A O 1
ATOM 1369 N N . PHE A 1 180 ? -6.433 10.802 7.712 1.00 90.25 180 PHE A N 1
ATOM 1370 C CA . PHE A 1 180 ? -6.725 9.381 7.521 1.00 90.25 180 PHE A CA 1
ATOM 1371 C C . PHE A 1 180 ? -5.467 8.530 7.700 1.00 90.25 180 PHE A C 1
ATOM 1373 O O . PHE A 1 180 ? -4.356 8.933 7.361 1.00 90.25 180 PHE A O 1
ATOM 1380 N N . ARG A 1 181 ? -5.638 7.307 8.199 1.00 90.31 181 ARG A N 1
ATOM 1381 C CA . ARG A 1 181 ? -4.607 6.273 8.090 1.00 90.31 181 ARG A CA 1
ATOM 1382 C C . ARG A 1 181 ? -4.770 5.591 6.742 1.00 90.31 181 ARG A C 1
ATOM 1384 O O . ARG A 1 181 ? -5.890 5.316 6.320 1.00 90.31 181 ARG A O 1
ATOM 1391 N N . VAL A 1 182 ? -3.665 5.357 6.053 1.00 90.81 182 VAL A N 1
ATOM 1392 C CA . VAL A 1 182 ? -3.688 4.888 4.667 1.00 90.81 182 VAL A CA 1
ATOM 1393 C C . VAL A 1 182 ? -2.742 3.708 4.498 1.00 90.81 182 VAL A C 1
ATOM 1395 O O . VAL A 1 182 ? -1.750 3.597 5.213 1.00 90.81 182 VAL A O 1
ATOM 1398 N N . GLY A 1 183 ? -3.054 2.830 3.554 1.00 87.31 183 GLY A N 1
ATOM 1399 C CA . GLY A 1 183 ? -2.204 1.721 3.146 1.00 87.31 183 GLY A CA 1
ATOM 1400 C C . GLY A 1 183 ? -2.745 1.069 1.880 1.00 87.31 183 GLY A C 1
ATOM 1401 O O . GLY A 1 183 ? -3.815 1.430 1.396 1.00 87.31 183 GLY A O 1
ATOM 1402 N N . TYR A 1 184 ? -2.027 0.091 1.344 1.00 88.94 184 TYR A N 1
ATOM 1403 C CA . TYR A 1 184 ? -2.438 -0.649 0.151 1.00 88.94 184 TYR A CA 1
ATOM 1404 C C . TYR A 1 184 ? -2.094 -2.136 0.299 1.00 88.94 184 TYR A C 1
ATOM 1406 O O . TYR A 1 184 ? -1.306 -2.520 1.163 1.00 88.94 184 TYR A O 1
ATOM 1414 N N . LEU A 1 185 ? -2.756 -2.987 -0.470 1.00 85.12 185 LEU A N 1
ATOM 1415 C CA . LEU A 1 185 ? -2.653 -4.443 -0.432 1.00 85.12 185 LEU A CA 1
ATOM 1416 C C . LEU A 1 185 ? -2.632 -4.975 -1.864 1.00 85.12 185 LEU A C 1
ATOM 1418 O O . LEU A 1 185 ? -3.394 -4.492 -2.701 1.00 85.12 185 LEU A O 1
ATOM 1422 N N . GLY A 1 186 ? -1.830 -6.005 -2.122 1.00 80.31 186 GLY A N 1
ATOM 1423 C CA . GLY A 1 186 ? -1.688 -6.598 -3.452 1.00 80.31 186 GLY A CA 1
ATOM 1424 C C . GLY A 1 186 ? -0.565 -5.961 -4.267 1.00 80.31 186 GLY A C 1
ATOM 1425 O O . GLY A 1 186 ? 0.281 -5.257 -3.724 1.00 80.31 186 GLY A O 1
ATOM 1426 N N . SER A 1 187 ? -0.568 -6.229 -5.571 1.00 75.38 187 SER A N 1
ATOM 1427 C CA . SER A 1 187 ? 0.503 -5.815 -6.479 1.00 75.38 187 SER A CA 1
ATOM 1428 C C . SER A 1 187 ? 0.172 -4.487 -7.158 1.00 75.38 187 SER A C 1
ATOM 1430 O O . SER A 1 187 ? -0.934 -4.296 -7.672 1.00 75.38 187 SER A O 1
ATOM 1432 N N . LEU A 1 188 ? 1.154 -3.583 -7.189 1.00 70.56 188 LEU A N 1
ATOM 1433 C CA . LEU A 1 188 ? 1.064 -2.256 -7.807 1.00 70.56 188 LEU A CA 1
ATOM 1434 C C . LEU A 1 188 ? 0.864 -2.307 -9.323 1.00 70.56 188 LEU A C 1
ATOM 1436 O O . LEU A 1 188 ? 0.209 -1.437 -9.894 1.00 70.56 188 LEU A O 1
ATOM 1440 N N . THR A 1 189 ? 1.408 -3.342 -9.958 1.00 65.38 189 THR A N 1
ATOM 1441 C CA . THR A 1 189 ? 1.331 -3.584 -11.402 1.00 65.38 189 THR A CA 1
ATOM 1442 C C . THR A 1 189 ? 0.111 -4.430 -11.787 1.00 65.38 189 THR A C 1
ATOM 1444 O O . THR A 1 189 ? -0.178 -4.593 -12.974 1.00 65.38 189 THR A O 1
ATOM 1447 N N . GLY A 1 190 ? -0.631 -4.942 -10.795 1.00 73.94 190 GLY A N 1
ATOM 1448 C CA . GLY A 1 190 ? -1.781 -5.830 -10.954 1.00 73.94 190 GLY A CA 1
ATOM 1449 C C . GLY A 1 190 ? -3.017 -5.363 -10.182 1.00 73.94 190 GLY A C 1
ATOM 1450 O O . GLY A 1 190 ? -3.413 -4.202 -10.232 1.00 73.94 190 GLY A O 1
ATOM 1451 N N . THR A 1 191 ? -3.697 -6.279 -9.490 1.00 81.62 191 THR A N 1
ATOM 1452 C CA . THR A 1 191 ? -4.826 -5.899 -8.630 1.00 81.62 191 THR A CA 1
ATOM 1453 C C . THR A 1 191 ? -4.310 -5.279 -7.334 1.00 81.62 191 THR A C 1
ATOM 1455 O O . THR A 1 191 ? -3.675 -5.965 -6.532 1.00 81.62 191 THR A O 1
ATOM 1458 N N . VAL A 1 192 ? -4.672 -4.017 -7.099 1.00 87.38 192 VAL A N 1
ATOM 1459 C CA . VAL A 1 192 ? -4.347 -3.288 -5.868 1.00 87.38 192 VAL A CA 1
ATOM 1460 C C . VAL A 1 192 ? -5.619 -2.957 -5.092 1.00 87.38 192 VAL A C 1
ATOM 1462 O O . VAL A 1 192 ? -6.644 -2.576 -5.660 1.00 87.38 192 VAL A O 1
ATOM 1465 N N . ILE A 1 193 ? -5.571 -3.116 -3.773 1.00 89.75 193 ILE A N 1
ATOM 1466 C CA . ILE A 1 193 ? -6.628 -2.718 -2.846 1.00 89.75 193 ILE A CA 1
ATOM 1467 C C . ILE A 1 193 ? -6.075 -1.601 -1.970 1.00 89.75 193 ILE A C 1
ATOM 1469 O O . ILE A 1 193 ? -5.205 -1.825 -1.132 1.00 89.75 193 ILE A O 1
ATOM 1473 N N . VAL A 1 194 ? -6.594 -0.393 -2.146 1.00 91.31 194 VAL A N 1
ATOM 1474 C CA . VAL A 1 194 ? -6.281 0.747 -1.286 1.00 91.31 194 VAL A CA 1
ATOM 1475 C C . VAL A 1 194 ? -7.137 0.667 -0.025 1.00 91.31 194 VAL A C 1
ATOM 1477 O O . VAL A 1 194 ? -8.338 0.428 -0.101 1.00 91.31 194 VAL A O 1
ATOM 1480 N N . SER A 1 195 ? -6.520 0.883 1.132 1.00 91.88 195 SER A N 1
ATOM 1481 C CA . SER A 1 195 ? -7.159 0.906 2.445 1.00 91.88 195 SER A CA 1
ATOM 1482 C C . SER A 1 195 ? -7.043 2.300 3.049 1.00 91.88 195 SER A C 1
ATOM 1484 O O . SER A 1 195 ? -5.941 2.804 3.263 1.00 91.88 195 SER A O 1
ATOM 1486 N N . LEU A 1 196 ? -8.182 2.900 3.375 1.00 93.06 196 LEU A N 1
ATOM 1487 C CA . LEU A 1 196 ? -8.291 4.170 4.086 1.00 93.06 196 LEU A CA 1
ATOM 1488 C C . LEU A 1 196 ? -9.025 3.917 5.396 1.00 93.06 196 LEU A C 1
ATOM 1490 O O . LEU A 1 196 ? -10.063 3.261 5.392 1.00 93.06 196 LEU A O 1
ATOM 1494 N N . SER A 1 197 ? -8.528 4.431 6.516 1.00 91.88 197 SER A N 1
ATOM 1495 C CA . SER A 1 197 ? -9.207 4.261 7.794 1.00 91.88 197 SER A CA 1
ATOM 1496 C C . SER A 1 197 ? -9.189 5.490 8.683 1.00 91.88 197 SER A C 1
ATOM 1498 O O . SER A 1 197 ? -8.271 6.314 8.669 1.00 91.88 197 SER A O 1
ATOM 1500 N N . CYS A 1 198 ? -10.240 5.609 9.486 1.00 91.88 198 CYS A N 1
ATOM 1501 C CA . CYS A 1 198 ? -10.370 6.619 10.523 1.00 91.88 198 CYS A CA 1
ATOM 1502 C C . CYS A 1 198 ? -10.885 5.976 11.811 1.00 91.88 198 CYS A C 1
ATOM 1504 O O . CYS A 1 198 ? -11.645 5.008 11.800 1.00 91.88 198 CYS A O 1
ATOM 1506 N N . ARG A 1 199 ? -10.453 6.509 12.954 1.00 90.94 199 ARG A N 1
ATOM 1507 C CA . ARG A 1 199 ? -10.914 6.029 14.259 1.00 90.94 199 ARG A CA 1
ATOM 1508 C C . ARG A 1 199 ? -12.340 6.525 14.495 1.00 90.94 199 ARG A C 1
ATOM 1510 O O . ARG A 1 199 ? -12.576 7.726 14.365 1.00 90.94 199 ARG A O 1
ATOM 1517 N N . ILE A 1 200 ? -13.254 5.642 14.905 1.00 89.38 200 ILE A N 1
ATOM 1518 C CA . ILE A 1 200 ? -14.660 5.996 15.184 1.00 89.38 200 ILE A CA 1
ATOM 1519 C C . ILE A 1 200 ? -14.747 7.183 16.153 1.00 89.38 200 ILE A C 1
ATOM 1521 O O . ILE A 1 200 ? -15.491 8.132 15.911 1.00 89.38 200 ILE A O 1
ATOM 1525 N N . GLY A 1 201 ? -13.921 7.185 17.206 1.00 86.50 201 GLY A N 1
ATOM 1526 C CA . GLY A 1 201 ? -13.887 8.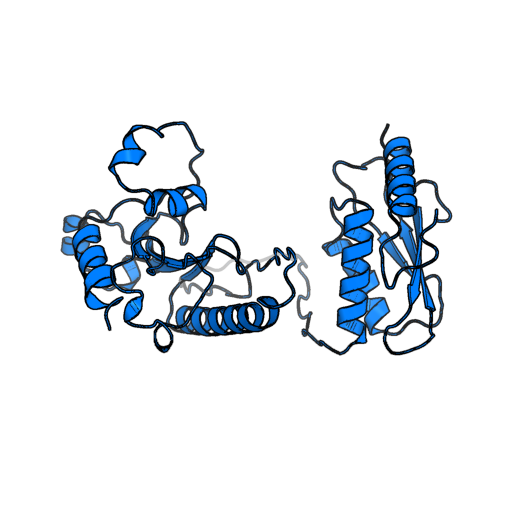263 18.197 1.00 86.50 201 GLY A CA 1
ATOM 1527 C C . GLY A 1 201 ? -13.495 9.644 17.651 1.00 86.50 201 GLY A C 1
ATOM 1528 O O . GLY A 1 201 ? -13.763 10.639 18.312 1.00 86.50 201 GLY A O 1
ATOM 1529 N N . LYS A 1 202 ? -12.900 9.732 16.453 1.00 87.44 202 LYS A N 1
ATOM 1530 C CA . LYS A 1 202 ? -12.539 11.006 15.804 1.00 87.44 202 LYS A CA 1
ATOM 1531 C C . LYS A 1 202 ? -13.632 11.549 14.871 1.00 87.44 202 LYS A C 1
ATOM 1533 O O . LYS A 1 202 ? -13.483 12.653 14.364 1.00 87.44 202 LYS A O 1
ATOM 1538 N N . MET A 1 203 ? -14.722 10.809 14.645 1.00 85.75 203 MET A N 1
ATOM 1539 C CA . MET A 1 203 ? -15.797 11.212 13.722 1.00 85.75 203 MET A CA 1
ATOM 1540 C C . MET A 1 203 ? -16.913 12.048 14.366 1.00 85.75 203 MET A C 1
ATOM 1542 O O . MET A 1 203 ? -17.845 12.446 13.675 1.00 85.75 203 MET A O 1
ATOM 1546 N N . GLY A 1 204 ? -16.857 12.299 15.678 1.00 85.38 204 GLY A N 1
ATOM 1547 C CA . GLY A 1 204 ? -17.891 13.077 16.372 1.00 85.38 204 GLY A CA 1
ATOM 1548 C C . GLY A 1 204 ? -19.260 12.386 16.437 1.00 85.38 204 GLY A C 1
ATOM 1549 O O . GLY A 1 204 ? -20.280 13.054 16.581 1.00 85.38 204 GLY A O 1
ATOM 1550 N N . ILE A 1 205 ? -19.299 11.055 16.318 1.00 86.94 205 ILE A N 1
ATOM 1551 C CA . ILE A 1 205 ? -20.525 10.261 16.461 1.00 86.94 205 ILE A CA 1
ATOM 1552 C C . ILE A 1 205 ? -20.930 10.257 17.942 1.00 86.94 205 ILE A C 1
ATOM 1554 O O . ILE A 1 205 ? -20.091 10.011 18.811 1.00 86.94 205 ILE A O 1
ATOM 1558 N N . SER A 1 206 ? -22.207 10.524 18.235 1.00 89.56 206 SER A N 1
ATOM 1559 C CA . SER A 1 206 ? -22.710 10.511 19.615 1.00 89.56 206 SER A CA 1
ATOM 1560 C C . SER A 1 206 ? -22.645 9.106 20.224 1.00 89.56 206 SER A C 1
ATOM 1562 O O . SER A 1 206 ? -22.596 8.101 19.511 1.00 89.56 206 SER A O 1
ATOM 1564 N N . GLN A 1 207 ? -22.663 9.010 21.554 1.00 88.00 207 GLN A N 1
ATOM 1565 C CA . GLN A 1 207 ? -22.613 7.712 22.230 1.00 88.00 207 GLN A CA 1
ATOM 1566 C C . GLN A 1 207 ? -23.828 6.840 21.884 1.00 88.00 207 GLN A C 1
ATOM 1568 O O . GLN A 1 207 ? -23.686 5.634 21.692 1.00 88.00 207 GLN A O 1
ATOM 1573 N N . GLU A 1 208 ? -24.999 7.454 21.730 1.00 89.62 208 GLU A N 1
ATOM 1574 C CA . GLU A 1 208 ? -26.244 6.791 21.345 1.00 89.62 208 GLU A CA 1
ATOM 1575 C C . GLU A 1 208 ? -26.153 6.243 19.918 1.00 89.62 208 GLU A C 1
ATOM 1577 O O . GLU A 1 208 ? -26.552 5.109 19.663 1.00 89.62 208 GLU A O 1
ATOM 1582 N N . ALA A 1 209 ? -25.578 7.014 18.989 1.00 87.06 209 ALA A N 1
ATOM 1583 C CA . ALA A 1 209 ? -25.367 6.570 17.615 1.00 87.06 209 ALA A CA 1
ATOM 1584 C C . ALA A 1 209 ? -24.310 5.455 17.528 1.00 87.06 209 ALA A C 1
ATOM 1586 O O . ALA A 1 209 ? -24.499 4.496 16.782 1.00 87.06 209 ALA A O 1
ATOM 1587 N N . MET A 1 210 ? -23.242 5.521 18.334 1.00 87.88 210 MET A N 1
ATOM 1588 C CA . MET A 1 210 ? -22.257 4.437 18.431 1.00 87.88 210 MET A CA 1
ATOM 1589 C C . MET A 1 210 ? -22.886 3.134 18.944 1.00 87.88 210 MET A C 1
ATOM 1591 O O . MET A 1 210 ? -22.622 2.072 18.385 1.00 87.88 210 MET A O 1
ATOM 1595 N N . GLN A 1 211 ? -23.757 3.214 19.956 1.00 87.56 211 GLN A N 1
ATOM 1596 C CA . GLN A 1 211 ? -24.513 2.060 20.454 1.00 87.56 211 GLN A CA 1
ATOM 1597 C C . GLN A 1 211 ? -25.487 1.519 19.404 1.00 87.56 211 GLN A C 1
ATOM 1599 O O . GLN A 1 211 ? -25.554 0.311 19.199 1.00 87.56 211 GLN A O 1
ATOM 1604 N N . ALA A 1 212 ? -26.210 2.399 18.706 1.00 87.06 212 ALA A N 1
ATOM 1605 C CA . ALA A 1 212 ? -27.155 2.005 17.664 1.00 87.06 212 ALA A CA 1
ATOM 1606 C C . ALA A 1 212 ? -26.474 1.314 16.471 1.00 87.06 212 ALA A C 1
ATOM 1608 O O . ALA A 1 212 ? -27.084 0.466 15.823 1.00 87.06 212 ALA A O 1
ATOM 1609 N N . TRP A 1 213 ? -25.227 1.678 16.166 1.00 85.50 213 TRP A N 1
ATOM 1610 C CA . TRP A 1 213 ? -24.446 1.082 15.077 1.00 85.50 213 TRP A CA 1
ATOM 1611 C C . TRP A 1 213 ? -23.559 -0.086 15.522 1.00 85.50 213 TRP A C 1
ATOM 1613 O O . TRP A 1 213 ? -22.876 -0.660 14.675 1.00 85.50 213 TRP A O 1
ATOM 1623 N N . ASP A 1 214 ? -23.575 -0.431 16.814 1.00 85.88 214 ASP A N 1
ATOM 1624 C CA . ASP A 1 214 ? -22.716 -1.447 17.436 1.00 85.88 214 ASP A CA 1
ATOM 1625 C C . ASP A 1 214 ? -21.213 -1.220 17.165 1.00 85.88 214 ASP A C 1
ATOM 1627 O O . ASP A 1 214 ? -20.451 -2.128 16.826 1.00 85.88 214 ASP A O 1
ATOM 1631 N N . VAL A 1 215 ? -20.768 0.038 17.284 1.00 88.12 215 VAL A N 1
ATOM 1632 C CA . VAL A 1 215 ? -19.370 0.440 17.063 1.00 88.12 215 VAL A CA 1
ATOM 1633 C C . VAL A 1 215 ? -18.732 0.984 18.334 1.00 88.12 215 VAL A C 1
ATOM 1635 O O . VAL A 1 215 ? -19.381 1.618 19.165 1.00 88.12 215 VAL A O 1
ATOM 1638 N N . ARG A 1 216 ? -17.421 0.773 18.489 1.00 88.50 216 ARG A N 1
ATOM 1639 C CA . ARG A 1 216 ? -16.657 1.292 19.634 1.00 88.50 216 ARG A CA 1
ATOM 1640 C C . ARG A 1 216 ? -15.780 2.455 19.196 1.00 88.50 216 ARG A C 1
ATOM 1642 O O . ARG A 1 216 ? -15.197 2.418 18.120 1.00 88.50 216 ARG A O 1
ATOM 1649 N N . SER A 1 217 ? -15.573 3.434 20.074 1.00 87.19 217 SER A N 1
ATOM 1650 C CA . SER A 1 217 ? -14.694 4.589 19.813 1.00 87.19 217 SER A CA 1
ATOM 1651 C C . SER A 1 217 ? -13.247 4.207 19.459 1.00 87.19 217 SER A C 1
ATOM 1653 O O . SER A 1 217 ? -12.547 4.968 18.787 1.00 87.19 217 SER A O 1
ATOM 1655 N N . LYS A 1 218 ? -12.788 3.032 19.909 1.00 88.31 218 LYS A N 1
ATOM 1656 C CA . LYS A 1 218 ? -11.469 2.467 19.589 1.00 88.31 218 LYS A CA 1
ATOM 1657 C C . LYS A 1 218 ? -11.389 1.773 18.231 1.00 88.31 218 LYS A C 1
ATOM 1659 O O . LYS A 1 218 ? -10.280 1.596 17.746 1.00 88.31 218 LYS A O 1
ATOM 1664 N N . ASP A 1 219 ? -12.521 1.378 17.655 1.00 89.75 219 ASP A N 1
ATOM 1665 C CA . ASP A 1 219 ? -12.535 0.678 16.376 1.00 89.75 219 ASP A CA 1
ATOM 1666 C C . ASP A 1 219 ? -12.179 1.661 15.244 1.00 89.75 219 ASP A C 1
ATOM 1668 O O . ASP A 1 219 ? -12.364 2.883 15.352 1.00 89.75 219 ASP A O 1
ATOM 1672 N N . PHE A 1 220 ? -11.654 1.119 14.151 1.00 90.94 220 PHE A N 1
ATOM 1673 C CA . PHE A 1 220 ? -11.402 1.840 12.913 1.00 90.94 220 PHE A CA 1
ATOM 1674 C C . PHE A 1 220 ? -12.515 1.542 11.918 1.00 90.94 220 PHE A C 1
ATOM 1676 O O . PHE A 1 220 ? -12.828 0.380 11.660 1.00 90.94 220 PHE A O 1
ATOM 1683 N N . LEU A 1 221 ? -13.084 2.592 11.331 1.00 91.19 221 LEU A N 1
ATOM 1684 C CA . LEU A 1 221 ? -13.855 2.469 10.104 1.00 91.19 221 LEU A CA 1
ATOM 1685 C C . LEU A 1 221 ? -12.863 2.396 8.948 1.00 91.19 221 LEU A C 1
ATOM 1687 O O . LEU A 1 221 ? -12.053 3.307 8.780 1.00 91.19 221 LEU A O 1
ATOM 1691 N N . VAL A 1 222 ? -12.913 1.311 8.186 1.00 92.12 222 VAL A N 1
ATOM 1692 C CA . VAL A 1 222 ? -12.014 1.038 7.067 1.00 92.12 222 VAL A CA 1
ATOM 1693 C C . VAL A 1 222 ? -12.814 1.030 5.771 1.00 92.12 222 VAL A C 1
ATOM 1695 O O . VAL A 1 222 ? -13.793 0.296 5.641 1.00 92.12 222 VAL A O 1
ATOM 1698 N N . LEU A 1 223 ? -12.367 1.823 4.805 1.00 92.06 223 LEU A N 1
ATOM 1699 C CA . LEU A 1 223 ? -12.799 1.806 3.416 1.00 92.06 223 LEU A CA 1
ATOM 1700 C C . LEU A 1 223 ? -11.736 1.088 2.581 1.00 92.06 223 LEU A C 1
ATOM 1702 O O . LEU A 1 223 ? -10.579 1.509 2.540 1.00 92.06 223 LEU A O 1
ATOM 1706 N N . LEU A 1 224 ? -12.143 0.024 1.898 1.00 91.12 224 LEU A N 1
ATOM 1707 C CA . LEU A 1 224 ? -11.335 -0.693 0.921 1.00 91.12 224 LEU A CA 1
ATOM 1708 C C . LEU A 1 224 ? -11.787 -0.322 -0.488 1.00 91.12 224 LEU A C 1
ATOM 1710 O O . LEU A 1 224 ? -12.972 -0.415 -0.803 1.00 91.12 224 LEU A O 1
ATOM 1714 N N . ILE A 1 225 ? -10.842 0.050 -1.345 1.00 90.50 225 ILE A N 1
ATOM 1715 C CA . ILE A 1 225 ? -11.078 0.381 -2.750 1.00 90.50 225 ILE A CA 1
ATOM 1716 C C . ILE A 1 225 ? -10.243 -0.569 -3.599 1.00 90.50 225 ILE A C 1
ATOM 1718 O O . ILE A 1 225 ? -9.015 -0.494 -3.601 1.00 90.50 225 ILE A O 1
ATOM 1722 N N . ARG A 1 226 ? -10.903 -1.477 -4.314 1.00 88.12 226 ARG A N 1
ATOM 1723 C CA . ARG A 1 226 ? -10.256 -2.456 -5.185 1.00 88.12 226 ARG A CA 1
ATOM 1724 C C . ARG A 1 226 ? -10.160 -1.927 -6.606 1.00 88.12 226 ARG A C 1
ATOM 1726 O O . ARG A 1 226 ? -11.173 -1.611 -7.227 1.00 88.12 226 ARG A O 1
ATOM 1733 N N . TYR A 1 227 ? -8.942 -1.946 -7.130 1.00 86.94 227 TYR A N 1
ATOM 1734 C CA . TYR A 1 227 ? -8.596 -1.644 -8.508 1.00 86.94 227 TYR A CA 1
ATOM 1735 C C . TYR A 1 227 ? -8.114 -2.928 -9.201 1.00 86.94 227 TYR A C 1
ATOM 1737 O O . TYR A 1 227 ? -6.974 -3.345 -8.995 1.00 86.94 227 TYR A O 1
ATOM 1745 N N . PRO A 1 228 ? -8.952 -3.588 -10.022 1.00 80.75 228 PRO A N 1
ATOM 1746 C CA . PRO A 1 228 ? -8.586 -4.858 -10.657 1.00 80.75 228 PRO A CA 1
ATOM 1747 C C . PRO A 1 228 ? -7.402 -4.769 -11.638 1.00 80.75 228 PRO A C 1
ATOM 1749 O O . PRO A 1 228 ? -6.721 -5.767 -11.857 1.00 80.75 228 PRO A O 1
ATOM 1752 N N . LYS A 1 229 ? -7.162 -3.587 -12.225 1.00 77.56 229 LYS A N 1
ATOM 1753 C CA . LYS A 1 229 ? -6.181 -3.333 -13.299 1.00 77.56 229 LYS A CA 1
ATOM 1754 C C . LYS A 1 229 ? -5.132 -2.274 -12.926 1.00 77.56 229 LYS A C 1
ATOM 1756 O O . LYS A 1 229 ? -4.724 -1.499 -13.782 1.00 77.56 229 LYS A O 1
ATOM 1761 N N . GLY A 1 230 ? -4.758 -2.204 -11.656 1.00 80.69 230 GLY A N 1
ATOM 1762 C CA . GLY A 1 230 ? -3.844 -1.184 -11.150 1.00 80.69 230 GLY A CA 1
ATOM 1763 C C . GLY A 1 230 ? -4.547 0.125 -10.802 1.00 80.69 230 GLY A C 1
ATOM 1764 O O . GLY A 1 230 ? -5.703 0.365 -11.174 1.00 80.69 230 GLY A O 1
ATOM 1765 N N . TYR A 1 231 ? -3.853 0.955 -10.025 1.00 85.00 231 TYR A N 1
ATOM 1766 C CA . TYR A 1 231 ? -4.390 2.227 -9.553 1.00 85.00 231 TYR A CA 1
ATOM 1767 C C . TYR A 1 231 ? -4.704 3.163 -10.721 1.00 85.00 231 TYR A C 1
ATOM 1769 O O . TYR A 1 231 ? -3.938 3.287 -11.672 1.00 85.00 231 TYR A O 1
ATOM 1777 N N . ARG A 1 232 ? -5.831 3.865 -10.626 1.00 81.38 232 ARG A N 1
ATOM 1778 C CA . ARG A 1 232 ? -6.205 4.911 -11.577 1.00 81.38 232 ARG A CA 1
ATOM 1779 C C . ARG A 1 232 ? -6.968 6.008 -10.862 1.00 81.38 232 ARG A C 1
ATOM 1781 O O . ARG A 1 232 ? -7.805 5.727 -10.006 1.00 81.38 232 ARG A O 1
ATOM 1788 N N . ARG A 1 233 ? -6.740 7.254 -11.266 1.00 76.81 233 ARG A N 1
ATOM 1789 C CA . ARG A 1 233 ? -7.552 8.373 -10.788 1.00 76.81 233 ARG A CA 1
ATOM 1790 C C . ARG A 1 233 ? -8.993 8.261 -11.249 1.00 76.81 233 ARG A C 1
ATOM 1792 O O . ARG A 1 233 ? -9.266 7.781 -12.352 1.00 76.81 233 ARG A O 1
ATOM 1799 N N . PHE A 1 234 ? -9.878 8.778 -10.404 1.00 71.06 234 PHE A N 1
ATOM 1800 C CA . PHE A 1 234 ? -11.309 8.796 -10.649 1.00 71.06 234 PHE A CA 1
ATOM 1801 C C . PHE A 1 234 ? -11.655 9.492 -11.978 1.00 71.06 234 PHE A C 1
ATOM 1803 O O . PHE A 1 234 ? -12.307 8.900 -12.829 1.00 71.06 234 PHE A O 1
ATOM 1810 N N . ASP A 1 235 ? -11.049 10.657 -12.232 1.00 70.38 235 ASP A N 1
ATOM 1811 C CA . ASP A 1 235 ? -11.241 11.469 -13.449 1.00 70.38 235 ASP A CA 1
ATOM 1812 C C . ASP A 1 235 ? -10.896 10.751 -14.765 1.00 70.38 235 ASP A C 1
ATOM 1814 O O . ASP A 1 235 ? -11.262 11.200 -15.849 1.00 70.38 235 ASP A O 1
ATOM 1818 N N . ARG A 1 236 ? -10.128 9.656 -14.693 1.00 68.69 236 ARG A N 1
ATOM 1819 C CA . ARG A 1 236 ? -9.693 8.886 -15.862 1.00 68.69 236 ARG A CA 1
ATOM 1820 C C . ARG A 1 236 ? -10.512 7.622 -16.069 1.00 68.69 236 ARG A C 1
ATOM 1822 O O . ARG A 1 236 ? -10.176 6.865 -16.977 1.00 68.69 236 ARG A O 1
ATOM 1829 N N . ILE A 1 237 ? -11.507 7.317 -15.237 1.00 68.50 237 ILE A N 1
ATOM 1830 C CA . ILE A 1 237 ? -12.355 6.129 -15.397 1.00 68.50 237 ILE A CA 1
ATOM 1831 C C . ILE A 1 237 ? -13.362 6.404 -16.521 1.00 68.50 237 ILE A C 1
ATOM 1833 O O . ILE A 1 237 ? -14.198 7.285 -16.376 1.00 68.50 237 ILE A O 1
ATOM 1837 N N . PRO A 1 238 ? -13.307 5.692 -17.664 1.00 64.25 238 PRO A N 1
ATOM 1838 C CA . PRO A 1 238 ? -14.274 5.905 -18.719 1.00 64.25 238 PRO A CA 1
ATOM 1839 C C . PRO A 1 238 ? -15.617 5.330 -18.287 1.00 64.25 238 PRO A C 1
ATOM 1841 O O . PRO A 1 238 ? -15.682 4.187 -17.810 1.00 64.25 238 PRO A O 1
ATOM 1844 N N . GLU A 1 239 ? -16.680 6.085 -18.563 1.00 60.72 239 GLU A N 1
ATOM 1845 C CA . GLU A 1 239 ? -18.060 5.721 -18.230 1.00 60.72 239 GLU A CA 1
ATOM 1846 C C . GLU A 1 239 ? -18.468 4.344 -18.788 1.00 60.72 239 GLU A C 1
ATOM 1848 O O . GLU A 1 239 ? -19.297 3.634 -18.228 1.00 60.72 239 GLU A O 1
ATOM 1853 N N . SER A 1 240 ? -17.805 3.890 -19.857 1.00 52.44 240 SER A N 1
ATOM 1854 C CA . SER A 1 240 ? -17.991 2.567 -20.468 1.00 52.44 240 SER A CA 1
ATOM 1855 C C . SER A 1 240 ? -17.587 1.374 -19.586 1.00 52.44 240 SER A C 1
ATOM 1857 O O . SER A 1 240 ? -17.797 0.224 -19.978 1.00 52.44 240 SER A O 1
ATOM 1859 N N . THR A 1 241 ? -16.936 1.619 -18.444 1.00 54.75 241 THR A N 1
ATOM 1860 C CA . THR A 1 241 ? -16.561 0.581 -17.463 1.00 54.75 241 THR A CA 1
ATOM 1861 C C . THR A 1 241 ? -17.680 0.340 -16.444 1.00 54.75 241 THR A C 1
ATOM 1863 O O . THR A 1 241 ? -17.673 -0.680 -15.751 1.00 54.75 241 THR A O 1
ATOM 1866 N N . TYR A 1 242 ? -18.670 1.237 -16.380 1.00 55.69 242 TYR A N 1
ATOM 1867 C CA . TYR A 1 242 ? -19.821 1.125 -15.490 1.00 55.69 242 TYR A CA 1
ATOM 1868 C C . TYR A 1 242 ? -20.700 -0.062 -15.913 1.00 55.69 242 TYR A C 1
ATOM 1870 O O . TYR A 1 242 ? -21.173 -0.142 -17.044 1.00 55.69 242 TYR A O 1
ATOM 1878 N N . GLY A 1 243 ? -20.872 -1.031 -15.009 1.00 49.78 243 GLY A N 1
ATOM 1879 C CA . GLY A 1 243 ? -21.690 -2.232 -15.232 1.00 49.78 243 GLY A CA 1
ATOM 1880 C C . GLY A 1 243 ? -20.940 -3.494 -15.680 1.00 49.78 243 GLY A C 1
ATOM 1881 O O . GLY A 1 243 ? -21.566 -4.546 -15.785 1.00 49.78 243 GLY A O 1
ATOM 1882 N N . LYS A 1 244 ? -19.616 -3.448 -15.902 1.00 56.44 244 LYS A N 1
ATOM 1883 C CA . LYS A 1 244 ? -18.792 -4.666 -16.040 1.00 56.44 244 LYS A CA 1
ATOM 1884 C C . LYS A 1 244 ? -18.140 -4.985 -14.698 1.00 56.44 244 LYS A C 1
ATOM 1886 O O . LYS A 1 244 ? -17.093 -4.426 -14.382 1.00 56.44 244 LYS A O 1
ATOM 1891 N N . GLU A 1 245 ? -18.755 -5.879 -13.923 1.00 57.09 245 GLU A N 1
ATOM 1892 C CA . GLU A 1 245 ? -18.324 -6.242 -12.558 1.00 57.09 245 GLU A CA 1
ATOM 1893 C C . GLU A 1 245 ? -16.836 -6.618 -12.455 1.00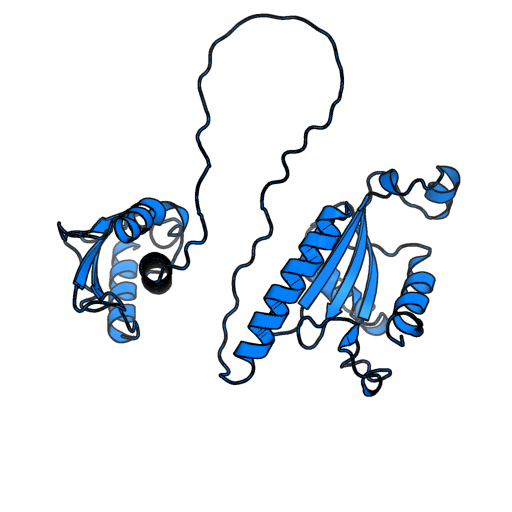 57.09 245 GLU A C 1
ATOM 1895 O O . GLU A 1 245 ? -16.199 -6.322 -11.447 1.00 57.09 245 GLU A O 1
ATOM 1900 N N . GLU A 1 246 ? -16.261 -7.205 -13.510 1.00 54.88 246 GLU A N 1
ATOM 1901 C CA . GLU A 1 246 ? -14.855 -7.635 -13.557 1.00 54.88 246 GLU A CA 1
ATOM 1902 C C . GLU A 1 246 ? -13.848 -6.490 -13.770 1.00 54.88 246 GLU A C 1
ATOM 1904 O O . GLU A 1 246 ? -12.654 -6.657 -13.522 1.00 54.88 246 GLU A O 1
ATOM 1909 N N . LEU A 1 247 ? -14.302 -5.330 -14.253 1.00 58.28 247 LEU A N 1
ATOM 1910 C CA . LEU A 1 247 ? -13.445 -4.197 -14.627 1.00 58.28 247 LEU A CA 1
ATOM 1911 C C . LEU A 1 247 ? -13.705 -2.938 -13.800 1.00 58.28 247 LEU A C 1
ATOM 1913 O O . LEU A 1 247 ? -12.896 -2.008 -13.839 1.00 58.28 247 LEU A O 1
ATOM 1917 N N . ALA A 1 248 ? -14.828 -2.898 -13.086 1.00 70.62 248 ALA A N 1
ATOM 1918 C CA . ALA A 1 248 ? -15.225 -1.767 -12.271 1.00 70.62 248 ALA A CA 1
ATOM 1919 C C . ALA A 1 248 ? -14.439 -1.723 -10.953 1.00 70.62 248 ALA A C 1
ATOM 1921 O O . ALA A 1 248 ? -14.143 -2.750 -10.340 1.00 70.62 248 ALA A O 1
ATOM 1922 N N . ILE A 1 249 ? -14.120 -0.506 -10.514 1.00 81.56 249 ILE A N 1
ATOM 1923 C CA . ILE A 1 249 ? -13.611 -0.260 -9.165 1.00 81.56 249 ILE A CA 1
ATOM 1924 C C . ILE A 1 249 ? -14.707 -0.644 -8.177 1.00 81.56 249 ILE A C 1
ATOM 1926 O O . ILE A 1 249 ? -15.864 -0.271 -8.360 1.00 81.56 249 ILE A O 1
ATOM 1930 N N . GLN A 1 250 ? -14.334 -1.379 -7.134 1.00 84.94 250 GLN A N 1
ATOM 1931 C CA . GLN A 1 250 ? -15.264 -1.830 -6.103 1.00 84.94 250 GLN A CA 1
ATOM 1932 C C . GLN A 1 250 ? -14.873 -1.220 -4.763 1.00 84.94 250 GLN A C 1
ATOM 1934 O O . GLN A 1 250 ? -13.702 -1.244 -4.383 1.00 84.94 250 GLN A O 1
ATOM 1939 N N . MET A 1 251 ? -15.855 -0.705 -4.032 1.00 88.00 251 MET A N 1
ATOM 1940 C CA . MET A 1 251 ? -15.669 -0.121 -2.708 1.00 88.00 251 MET A CA 1
ATOM 1941 C C . MET A 1 251 ? -16.388 -0.958 -1.651 1.00 88.00 251 MET A C 1
ATOM 1943 O O . MET A 1 251 ? -17.554 -1.315 -1.823 1.00 88.00 251 MET A O 1
ATOM 1947 N N . ARG A 1 252 ? -15.694 -1.271 -0.556 1.00 88.56 252 ARG A N 1
ATOM 1948 C CA . ARG A 1 252 ? -16.220 -2.018 0.597 1.00 88.56 252 ARG A CA 1
ATOM 1949 C C . ARG A 1 252 ? -15.926 -1.274 1.884 1.00 88.56 252 ARG A C 1
ATOM 1951 O O . ARG A 1 252 ? -14.854 -0.686 2.014 1.00 88.56 252 ARG A O 1
ATOM 1958 N N . ILE A 1 253 ? -16.847 -1.327 2.838 1.00 90.19 253 ILE A N 1
ATOM 1959 C CA . ILE A 1 253 ? -16.679 -0.670 4.133 1.00 90.19 253 ILE A CA 1
ATOM 1960 C C . ILE A 1 253 ? -16.814 -1.673 5.274 1.00 90.19 253 ILE A C 1
ATOM 1962 O O . ILE A 1 253 ? -17.674 -2.552 5.268 1.00 90.19 253 ILE A O 1
ATOM 1966 N N . GLY A 1 254 ? -15.967 -1.533 6.287 1.00 90.31 254 GLY A N 1
ATOM 1967 C CA . GLY A 1 254 ? -15.996 -2.413 7.445 1.00 90.31 254 GLY A CA 1
ATOM 1968 C C . GLY A 1 254 ? -15.363 -1.804 8.685 1.00 90.31 254 GLY A C 1
ATOM 1969 O O . GLY A 1 254 ? -14.828 -0.698 8.662 1.00 90.31 254 GLY A O 1
ATOM 1970 N N . LEU A 1 255 ? -15.438 -2.549 9.782 1.00 88.94 255 LEU A N 1
ATOM 1971 C CA . LEU A 1 255 ? -14.794 -2.235 11.051 1.00 88.94 255 LEU A CA 1
ATOM 1972 C C . LEU A 1 255 ? -13.579 -3.121 11.240 1.00 88.94 255 LEU A C 1
ATOM 1974 O O . LEU A 1 255 ? -13.656 -4.331 11.040 1.00 88.94 255 LEU A O 1
ATOM 1978 N N . CYS A 1 256 ? -12.496 -2.534 11.718 1.00 87.00 256 CYS A N 1
ATOM 1979 C CA . CYS A 1 256 ? -11.299 -3.258 12.105 1.00 87.00 256 CYS A CA 1
ATOM 1980 C C . CYS A 1 256 ? -10.836 -2.780 13.485 1.00 87.00 256 CYS A C 1
ATOM 1982 O O . CYS A 1 256 ? -11.119 -1.655 13.902 1.00 87.00 256 CYS A O 1
ATOM 1984 N N . ASP A 1 257 ? -10.184 -3.657 14.235 1.00 85.31 257 ASP A N 1
ATOM 1985 C CA . ASP A 1 257 ? -9.514 -3.315 15.492 1.00 85.31 257 ASP A CA 1
ATOM 1986 C C . ASP A 1 257 ? -8.144 -2.660 15.257 1.00 85.31 257 ASP A C 1
ATOM 1988 O O . ASP A 1 257 ? -7.707 -1.832 16.055 1.00 85.31 257 ASP A O 1
ATOM 1992 N N . SER A 1 258 ? -7.505 -2.972 14.131 1.00 82.81 258 SER A N 1
ATOM 1993 C CA . SER A 1 258 ? -6.334 -2.279 13.597 1.00 82.81 258 SER A CA 1
ATOM 1994 C C . SER A 1 258 ? -6.726 -1.234 12.542 1.00 82.81 258 SER A C 1
ATOM 1996 O O . SER A 1 258 ? -7.852 -1.189 12.050 1.00 82.81 258 SER A O 1
ATOM 1998 N N . TYR A 1 259 ? -5.767 -0.404 12.130 1.00 81.00 259 TYR A N 1
ATOM 1999 C CA . TYR A 1 259 ? -5.995 0.590 11.078 1.00 81.00 259 TYR A CA 1
ATOM 2000 C C . TYR A 1 259 ? -6.115 -0.007 9.662 1.00 81.00 259 TYR A C 1
ATOM 2002 O O . TYR A 1 259 ? -6.495 0.712 8.736 1.00 81.00 259 TYR A O 1
ATOM 2010 N N . LYS A 1 260 ? -5.769 -1.284 9.467 1.00 80.19 260 LYS A N 1
ATOM 2011 C CA . LYS A 1 260 ? -5.795 -1.966 8.169 1.00 80.19 260 LYS A CA 1
ATOM 2012 C C . LYS A 1 260 ? -6.017 -3.472 8.368 1.00 80.19 260 LYS A C 1
ATOM 2014 O O . LYS A 1 260 ? -5.286 -4.063 9.159 1.00 80.19 260 LYS A O 1
ATOM 2019 N N . PRO A 1 261 ? -6.970 -4.096 7.656 1.00 83.25 261 PRO A N 1
ATOM 2020 C CA . PRO A 1 261 ? -7.196 -5.533 7.747 1.00 83.25 261 PRO A CA 1
ATOM 2021 C C . PRO A 1 261 ? -6.042 -6.322 7.120 1.00 83.25 261 PRO A C 1
ATOM 2023 O O . PRO A 1 261 ? -5.323 -5.819 6.249 1.00 83.25 261 PRO A O 1
ATOM 2026 N N . CYS A 1 262 ? -5.908 -7.590 7.506 1.00 81.25 262 CYS A N 1
ATOM 2027 C CA . CYS A 1 262 ? -4.973 -8.495 6.846 1.00 81.25 262 CYS A CA 1
ATOM 2028 C C . CYS A 1 262 ? -5.357 -8.720 5.369 1.00 81.25 262 CYS A C 1
ATOM 2030 O O . CYS A 1 262 ? -6.528 -8.605 4.987 1.00 81.25 262 CYS A O 1
ATOM 2032 N N . LEU A 1 263 ? -4.373 -9.074 4.529 1.00 78.00 263 LEU A N 1
ATOM 2033 C CA . LEU A 1 263 ? -4.579 -9.283 3.088 1.00 78.00 263 LEU A CA 1
ATOM 2034 C C . LEU A 1 263 ? -5.713 -10.280 2.811 1.00 78.00 263 LEU A C 1
ATOM 2036 O O . LEU A 1 263 ? -6.595 -9.997 2.003 1.00 78.00 263 LEU A O 1
ATOM 2040 N N . ASN A 1 264 ? -5.737 -11.404 3.533 1.00 79.31 264 ASN A N 1
ATOM 2041 C CA . ASN A 1 264 ? -6.777 -12.424 3.387 1.00 79.31 264 ASN A CA 1
ATOM 2042 C C . ASN A 1 264 ? -8.173 -11.870 3.695 1.00 79.31 264 ASN A C 1
ATOM 2044 O O . ASN A 1 264 ? -9.105 -12.106 2.929 1.00 79.31 264 ASN A O 1
ATOM 2048 N N . SER A 1 265 ? -8.320 -11.096 4.775 1.00 82.88 265 SER A N 1
ATOM 2049 C CA . SER A 1 265 ? -9.605 -10.493 5.139 1.00 82.88 265 SER A CA 1
ATOM 2050 C C . SER A 1 265 ? -10.056 -9.448 4.113 1.00 82.88 265 SER A C 1
ATOM 2052 O O . SER A 1 265 ? -11.228 -9.422 3.736 1.00 82.88 265 SER A O 1
ATOM 2054 N N . ALA A 1 266 ? -9.129 -8.638 3.594 1.00 83.62 266 ALA A N 1
ATOM 2055 C CA . ALA A 1 266 ? -9.426 -7.667 2.547 1.00 83.62 266 ALA A CA 1
ATOM 2056 C C . ALA A 1 266 ? -9.865 -8.338 1.238 1.00 83.62 266 ALA A C 1
ATOM 2058 O O . ALA A 1 266 ? -10.852 -7.918 0.641 1.00 83.62 266 ALA A O 1
ATOM 2059 N N . VAL A 1 267 ? -9.182 -9.404 0.808 1.00 83.12 267 VAL A N 1
ATOM 2060 C CA . VAL A 1 267 ? -9.557 -10.168 -0.394 1.00 83.12 267 VAL A CA 1
ATOM 2061 C C . VAL A 1 267 ? -10.930 -10.818 -0.214 1.00 83.12 267 VAL A C 1
ATOM 2063 O O . VAL A 1 267 ? -11.782 -10.707 -1.097 1.00 83.12 267 VAL A O 1
ATOM 2066 N N . GLN A 1 268 ? -11.191 -11.424 0.949 1.00 83.12 268 GLN A N 1
ATOM 2067 C CA . GLN A 1 268 ? -12.491 -12.024 1.265 1.00 83.12 268 GLN A CA 1
ATOM 2068 C C . GLN A 1 268 ? -13.642 -11.008 1.260 1.00 83.12 268 GLN A C 1
ATOM 2070 O O . GLN A 1 268 ? -14.763 -11.373 0.907 1.00 83.12 268 GLN A O 1
ATOM 2075 N N . ALA A 1 269 ? -13.396 -9.735 1.584 1.00 83.56 269 ALA A N 1
ATOM 2076 C CA . ALA A 1 269 ? -14.424 -8.692 1.533 1.00 83.56 269 ALA A CA 1
ATOM 2077 C C . ALA A 1 269 ? -15.003 -8.481 0.116 1.00 83.56 269 ALA A C 1
ATOM 2079 O O . ALA A 1 269 ? -16.162 -8.083 -0.031 1.00 83.56 269 ALA A O 1
ATOM 2080 N N . PHE A 1 270 ? -14.229 -8.790 -0.929 1.00 80.94 270 PHE A N 1
ATOM 2081 C CA . PHE A 1 270 ? -14.655 -8.685 -2.329 1.00 80.94 270 PHE A CA 1
ATOM 2082 C C . PHE A 1 270 ? -15.171 -10.003 -2.919 1.00 80.94 270 PHE A C 1
ATOM 2084 O O . PHE A 1 270 ? -15.681 -10.005 -4.038 1.00 80.94 270 PHE A O 1
ATOM 2091 N N . VAL A 1 271 ? -15.085 -11.115 -2.182 1.00 78.56 271 VAL A N 1
ATOM 2092 C CA . VAL A 1 271 ? -15.715 -12.377 -2.583 1.00 78.56 271 VAL A CA 1
ATOM 2093 C C . VAL A 1 271 ? -17.229 -12.252 -2.369 1.00 78.56 271 VAL A C 1
ATOM 2095 O O . VAL A 1 271 ? -17.657 -11.818 -1.295 1.00 78.56 271 VAL A O 1
ATOM 2098 N N . PRO A 1 272 ? -18.065 -12.594 -3.361 1.00 66.31 272 PRO A N 1
ATOM 2099 C CA . PRO A 1 272 ? -19.506 -12.503 -3.199 1.00 66.31 272 PRO A CA 1
ATOM 2100 C C . PRO A 1 272 ? -20.021 -13.532 -2.178 1.00 66.31 272 PRO A C 1
ATOM 2102 O O . PRO A 1 272 ? -19.501 -14.643 -2.064 1.00 66.31 272 PRO A O 1
ATOM 2105 N N . ASP A 1 273 ? -21.055 -13.151 -1.423 1.00 60.50 273 ASP A N 1
ATOM 2106 C CA . ASP A 1 273 ? -21.494 -13.862 -0.210 1.00 60.50 273 ASP A CA 1
ATOM 2107 C C . ASP A 1 273 ? -21.884 -15.334 -0.447 1.00 60.50 273 ASP A C 1
ATOM 2109 O O . ASP A 1 273 ? -21.718 -16.156 0.446 1.00 60.50 273 ASP A O 1
ATOM 2113 N N . HIS A 1 274 ? -22.284 -15.707 -1.667 1.00 49.94 274 HIS A N 1
ATOM 2114 C CA . HIS A 1 274 ? -22.618 -17.091 -2.030 1.00 49.94 274 HIS A CA 1
ATOM 2115 C C . HIS A 1 274 ? -21.417 -18.059 -2.034 1.00 49.94 274 HIS A C 1
ATOM 2117 O O . HIS A 1 274 ? -21.617 -19.270 -2.085 1.00 49.94 274 HIS A O 1
ATOM 2123 N N . ILE A 1 275 ? -20.180 -17.549 -1.992 1.00 52.47 275 ILE A N 1
ATOM 2124 C CA . ILE A 1 275 ? -18.942 -18.352 -1.952 1.00 52.47 275 ILE A CA 1
ATOM 2125 C C . ILE A 1 275 ? -18.340 -18.374 -0.533 1.00 52.47 275 ILE A C 1
ATOM 2127 O O . ILE A 1 275 ? -17.562 -19.270 -0.203 1.00 52.47 275 ILE A O 1
ATOM 2131 N N . LYS A 1 276 ? -18.717 -17.424 0.337 1.00 52.28 276 LYS A N 1
ATOM 2132 C CA . LYS A 1 276 ? -18.161 -17.299 1.698 1.00 52.28 276 LYS A CA 1
ATOM 2133 C C . LYS A 1 276 ? -18.548 -18.460 2.615 1.00 52.28 276 LYS A C 1
ATOM 2135 O O . LYS A 1 276 ? -17.729 -18.871 3.433 1.00 52.28 276 LYS A O 1
ATOM 2140 N N . ASP A 1 277 ? -19.728 -19.046 2.420 1.00 43.62 277 ASP A N 1
ATOM 2141 C CA . ASP A 1 277 ? -20.232 -20.157 3.244 1.00 43.62 277 ASP A CA 1
ATOM 2142 C C . ASP A 1 277 ? -19.439 -21.471 3.079 1.00 43.62 277 ASP A C 1
ATOM 2144 O O . ASP A 1 277 ? -19.586 -22.391 3.882 1.00 43.62 277 ASP A O 1
ATOM 2148 N N . LEU A 1 278 ? -18.559 -21.566 2.073 1.00 45.84 278 LEU A N 1
ATOM 2149 C CA . LEU A 1 278 ? -17.719 -22.745 1.817 1.00 45.84 278 LEU A CA 1
ATOM 2150 C C . LEU A 1 278 ? -16.294 -22.621 2.383 1.00 45.84 278 LEU A C 1
ATOM 2152 O O . LEU A 1 278 ? -15.573 -23.616 2.438 1.00 45.84 278 LEU A O 1
ATOM 2156 N N . ALA A 1 279 ? -15.876 -21.426 2.813 1.00 41.00 279 ALA A N 1
ATOM 2157 C CA . ALA A 1 279 ? -14.491 -21.117 3.170 1.00 41.00 279 ALA A CA 1
ATOM 2158 C C . ALA A 1 279 ? -14.330 -20.747 4.654 1.00 41.00 279 ALA A C 1
ATOM 2160 O O . ALA A 1 279 ? -13.699 -19.749 4.992 1.00 41.00 279 ALA A O 1
ATOM 2161 N N . VAL A 1 280 ? -14.876 -21.555 5.567 1.00 42.91 280 VAL A N 1
ATOM 2162 C CA . VAL A 1 280 ? -14.525 -21.461 6.992 1.00 42.91 280 VAL A CA 1
ATOM 2163 C C . VAL A 1 280 ? -13.448 -22.496 7.293 1.00 42.91 280 VAL A C 1
ATOM 2165 O O . VAL A 1 280 ? -13.731 -23.631 7.661 1.00 42.91 280 VAL A O 1
ATOM 2168 N N . SER A 1 281 ? -12.187 -22.096 7.145 1.00 38.81 281 SER A N 1
ATOM 2169 C CA . SER A 1 281 ? -11.079 -22.786 7.799 1.00 38.81 281 SER A CA 1
ATOM 2170 C C . SER A 1 281 ? -10.056 -21.774 8.292 1.00 38.81 281 SER A C 1
ATOM 2172 O O . SER A 1 281 ? -9.360 -21.147 7.503 1.00 38.81 281 SER A O 1
ATOM 2174 N N . SER A 1 282 ? -10.015 -21.657 9.621 1.00 44.66 282 SER A N 1
ATOM 2175 C CA . SER A 1 282 ? -8.840 -21.402 10.457 1.00 44.66 282 SER A CA 1
ATOM 2176 C C . SER A 1 282 ? -7.759 -20.495 9.852 1.00 44.66 282 SER A C 1
ATOM 2178 O O . SER A 1 282 ? -6.845 -20.960 9.175 1.00 44.66 282 SER A O 1
ATOM 2180 N N . ALA A 1 283 ? -7.820 -19.204 10.174 1.00 38.25 283 ALA A N 1
ATOM 2181 C CA . ALA A 1 283 ? -6.659 -18.327 10.122 1.00 38.25 283 ALA A CA 1
ATOM 2182 C C . ALA A 1 283 ? -6.589 -17.530 11.429 1.00 38.25 283 ALA A C 1
ATOM 2184 O O . ALA A 1 283 ? -7.607 -17.099 11.970 1.00 38.25 283 ALA A O 1
ATOM 2185 N N . VAL A 1 284 ? -5.371 -17.440 11.951 1.00 42.38 284 VAL A N 1
ATOM 2186 C CA . VAL A 1 284 ? -4.968 -16.785 13.197 1.00 42.38 284 VAL A CA 1
ATOM 2187 C C . VAL A 1 284 ? -5.474 -15.335 13.241 1.00 42.38 284 VAL A C 1
ATOM 2189 O O . VAL A 1 284 ? -5.686 -14.714 12.204 1.00 42.38 284 VAL A O 1
ATOM 2192 N N . ALA A 1 285 ? -5.728 -14.844 14.456 1.00 47.34 285 ALA A N 1
ATOM 2193 C CA . ALA A 1 285 ? -6.410 -13.598 14.801 1.00 47.34 285 ALA A CA 1
ATOM 2194 C C . ALA A 1 285 ? -5.657 -12.307 14.410 1.00 47.34 285 ALA A C 1
ATOM 2196 O O . ALA A 1 285 ? -5.449 -11.436 15.250 1.00 47.34 285 ALA A O 1
ATOM 2197 N N . ASP A 1 286 ? -5.300 -12.154 13.138 1.00 54.75 286 ASP A N 1
ATOM 2198 C CA . ASP A 1 286 ? -4.697 -10.932 12.618 1.00 54.75 286 ASP A CA 1
ATOM 2199 C C . ASP A 1 286 ? -5.773 -10.090 11.918 1.00 54.75 286 ASP A C 1
ATOM 2201 O O . ASP A 1 286 ? -6.250 -10.428 10.836 1.00 54.75 286 ASP A O 1
ATOM 2205 N N . SER A 1 287 ? -6.171 -8.987 12.564 1.00 67.69 287 SER A N 1
ATOM 2206 C CA . SER A 1 287 ? -7.035 -7.892 12.073 1.00 67.69 287 SER A CA 1
ATOM 2207 C C . SER A 1 287 ? -8.083 -8.252 11.002 1.00 67.69 287 SER A C 1
ATOM 2209 O O . SER A 1 287 ? -7.861 -8.126 9.792 1.00 67.69 287 SER A O 1
ATOM 2211 N N . VAL A 1 288 ? -9.262 -8.683 11.454 1.00 83.38 288 VAL A N 1
ATOM 2212 C CA . VAL A 1 288 ? -10.380 -9.087 10.585 1.00 83.38 288 VAL A CA 1
ATOM 2213 C C . VAL A 1 288 ? -11.328 -7.913 10.329 1.00 83.38 288 VAL A C 1
ATOM 2215 O O . VAL A 1 288 ? -11.803 -7.265 11.264 1.00 83.38 288 VAL A O 1
ATOM 2218 N N . LEU A 1 289 ? -11.673 -7.691 9.059 1.00 83.62 289 LEU A N 1
ATOM 2219 C CA . LEU A 1 289 ? -12.702 -6.745 8.636 1.00 83.62 289 LEU A CA 1
ATOM 2220 C C . LEU A 1 289 ? -14.103 -7.284 8.975 1.00 83.62 289 LEU A C 1
ATOM 2222 O O . LEU A 1 289 ? -14.560 -8.278 8.412 1.00 83.62 289 LEU A O 1
ATOM 2226 N N . ARG A 1 290 ? -14.804 -6.606 9.885 1.00 86.31 290 ARG A N 1
ATOM 2227 C CA . ARG A 1 290 ? -16.187 -6.905 10.284 1.00 86.31 290 ARG A CA 1
ATOM 2228 C C . ARG A 1 290 ? -17.175 -6.017 9.530 1.00 86.31 290 ARG A C 1
ATOM 2230 O O . ARG A 1 290 ? -16.877 -4.863 9.238 1.00 86.31 290 ARG A O 1
ATOM 2237 N N . ALA A 1 291 ? -18.371 -6.528 9.254 1.00 83.81 291 ALA A N 1
ATOM 2238 C CA . ALA A 1 291 ? -19.427 -5.729 8.638 1.00 83.81 291 ALA A CA 1
ATOM 2239 C C . ALA A 1 291 ? -19.908 -4.614 9.585 1.00 83.81 291 ALA A C 1
ATOM 2241 O O . ALA A 1 291 ? -20.046 -4.827 10.789 1.00 83.81 291 ALA A O 1
ATOM 2242 N N . VAL A 1 292 ? -20.191 -3.435 9.029 1.00 84.88 292 VAL A N 1
ATOM 2243 C CA . VAL A 1 292 ? -20.862 -2.329 9.735 1.00 84.88 292 VAL A CA 1
ATOM 2244 C C . VAL A 1 292 ? -22.370 -2.450 9.501 1.00 84.88 292 VAL A C 1
ATOM 2246 O O . VAL A 1 292 ? -22.786 -2.769 8.387 1.00 84.88 292 VAL A O 1
ATOM 2249 N N . PHE A 1 293 ? -23.202 -2.115 10.493 1.00 82.31 293 PHE A N 1
ATOM 2250 C CA . PHE A 1 293 ? -24.668 -2.100 10.355 1.00 82.31 293 PHE A CA 1
ATOM 2251 C C . PHE A 1 293 ? -25.159 -1.290 9.138 1.00 82.31 293 PHE A C 1
ATOM 2253 O O . PHE A 1 293 ? -25.965 -1.767 8.344 1.00 82.31 293 PHE A O 1
ATOM 2260 N N . ILE A 1 294 ? -24.615 -0.085 8.944 1.00 81.50 294 ILE A N 1
ATOM 2261 C CA . ILE A 1 294 ? -24.905 0.792 7.795 1.00 81.50 294 ILE A CA 1
ATOM 2262 C C . ILE A 1 294 ? -24.062 0.476 6.547 1.00 81.50 294 ILE A C 1
ATOM 2264 O O . ILE A 1 294 ? -24.142 1.196 5.552 1.00 81.50 294 ILE A O 1
ATOM 2268 N N . GLY A 1 295 ? -23.250 -0.584 6.591 1.00 82.50 295 GLY A N 1
ATOM 2269 C CA . GLY A 1 295 ? -22.251 -0.886 5.571 1.00 82.50 295 GLY A CA 1
ATOM 2270 C C . GLY A 1 295 ? -22.862 -1.078 4.190 1.00 82.50 295 GLY A C 1
ATOM 2271 O O . GLY A 1 295 ? -22.432 -0.422 3.252 1.00 82.50 295 GLY A O 1
ATOM 2272 N N . LYS A 1 296 ? -23.934 -1.872 4.079 1.00 82.81 296 LYS A N 1
ATOM 2273 C CA . LYS A 1 296 ? -24.605 -2.141 2.794 1.00 82.81 296 LYS A CA 1
ATOM 2274 C C . LYS A 1 296 ? -25.121 -0.869 2.122 1.00 82.81 296 LYS A C 1
ATOM 2276 O O . LYS A 1 296 ? -24.842 -0.650 0.955 1.00 82.81 296 LYS A O 1
ATOM 2281 N N . SER A 1 297 ? -25.790 0.010 2.867 1.00 83.94 297 SER A N 1
ATOM 2282 C CA . SER A 1 297 ? -26.312 1.267 2.314 1.00 83.94 297 SER A CA 1
ATOM 2283 C C . SER A 1 297 ? -25.201 2.207 1.838 1.00 83.94 297 SER A C 1
ATOM 2285 O O . SER A 1 297 ? -25.366 2.899 0.835 1.00 83.94 297 SER A O 1
ATOM 2287 N N . ILE A 1 298 ? -24.073 2.247 2.556 1.00 84.50 298 ILE A N 1
ATOM 2288 C CA . ILE A 1 298 ? -22.904 3.039 2.154 1.00 84.50 298 ILE A CA 1
ATOM 2289 C C . ILE A 1 298 ? -22.240 2.414 0.928 1.00 84.50 298 ILE A C 1
ATOM 2291 O O . ILE A 1 298 ? -21.915 3.130 -0.012 1.00 84.50 298 ILE A O 1
ATOM 2295 N N . GLU A 1 299 ? -22.060 1.097 0.915 1.00 86.25 299 GLU A N 1
ATOM 2296 C CA . GLU A 1 299 ? -21.494 0.372 -0.221 1.00 86.25 299 GLU A CA 1
ATOM 2297 C C . GLU A 1 299 ? -22.341 0.554 -1.473 1.00 86.25 299 GLU A C 1
ATOM 2299 O O . GLU A 1 299 ? -21.792 0.868 -2.525 1.00 86.25 299 GLU A O 1
ATOM 2304 N N . ASP A 1 300 ? -23.661 0.432 -1.365 1.00 83.38 300 ASP A N 1
ATOM 2305 C CA . ASP A 1 300 ? -24.575 0.665 -2.477 1.00 83.38 300 ASP A CA 1
ATOM 2306 C C . ASP A 1 300 ? -24.425 2.097 -2.996 1.00 83.38 300 ASP A C 1
ATOM 2308 O O . ASP A 1 300 ? -24.260 2.299 -4.193 1.00 83.38 300 ASP A O 1
ATOM 2312 N N . LEU A 1 301 ? -24.379 3.098 -2.110 1.00 84.31 301 LEU A N 1
ATOM 2313 C CA . LEU A 1 301 ? -24.189 4.495 -2.506 1.00 84.31 301 LEU A CA 1
ATOM 2314 C C . LEU A 1 301 ? -22.837 4.734 -3.196 1.00 84.31 301 LEU A C 1
ATOM 2316 O O . LEU A 1 301 ? -22.782 5.413 -4.225 1.00 84.31 301 LEU A O 1
ATOM 2320 N N . LEU A 1 302 ? -21.751 4.184 -2.650 1.00 83.25 302 LEU A N 1
ATOM 2321 C CA . LEU A 1 302 ? -20.407 4.335 -3.204 1.00 83.25 302 LEU A CA 1
ATOM 2322 C C . LEU A 1 302 ? -20.299 3.651 -4.570 1.00 83.25 302 LEU A C 1
ATOM 2324 O O . LEU A 1 302 ? -19.859 4.266 -5.539 1.00 83.25 302 LEU A O 1
ATOM 2328 N N . ASN A 1 303 ? -20.761 2.409 -4.680 1.00 81.94 303 ASN A N 1
ATOM 2329 C CA . ASN A 1 303 ? -20.651 1.641 -5.915 1.00 81.94 303 ASN A CA 1
ATOM 2330 C C . ASN A 1 303 ? -21.678 2.067 -6.978 1.00 81.94 303 ASN A C 1
ATOM 2332 O O . ASN A 1 303 ? -21.395 1.933 -8.164 1.00 81.94 303 ASN A O 1
ATOM 2336 N N . SER A 1 304 ? -22.847 2.599 -6.597 1.00 76.00 304 SER A N 1
ATOM 2337 C CA . SER A 1 304 ? -23.883 2.995 -7.561 1.00 76.00 304 SER A CA 1
ATOM 2338 C C . SER A 1 304 ? -23.775 4.441 -8.023 1.00 76.00 304 SER A C 1
ATOM 2340 O O . SER A 1 304 ? -24.192 4.734 -9.137 1.00 76.00 304 SER A O 1
ATOM 2342 N N . ARG A 1 305 ? -23.344 5.363 -7.148 1.00 70.81 305 ARG A N 1
ATOM 2343 C CA . ARG A 1 305 ? -23.331 6.805 -7.443 1.00 70.81 305 ARG A CA 1
ATOM 2344 C C . ARG A 1 305 ? -21.939 7.372 -7.554 1.00 70.81 305 ARG A C 1
ATOM 2346 O O . ARG A 1 305 ? -21.715 8.206 -8.418 1.00 70.81 305 ARG A O 1
ATOM 2353 N N . LEU A 1 306 ? -21.040 6.969 -6.658 1.00 67.75 306 LEU A N 1
ATOM 2354 C CA . LEU A 1 306 ? -19.695 7.520 -6.671 1.00 67.75 306 LEU A CA 1
ATOM 2355 C C . LEU A 1 306 ? -18.901 6.931 -7.816 1.00 67.75 306 LEU A C 1
ATOM 2357 O O . LEU A 1 306 ? -18.258 7.694 -8.502 1.00 67.75 306 LEU A O 1
ATOM 2361 N N . VAL A 1 307 ? -19.018 5.629 -8.081 1.00 62.94 307 VAL A N 1
ATOM 2362 C CA . VAL A 1 307 ? -18.372 5.033 -9.252 1.00 62.94 307 VAL A CA 1
ATOM 2363 C C . VAL A 1 307 ? -18.965 5.560 -10.554 1.00 62.94 307 VAL A C 1
ATOM 2365 O O . VAL A 1 307 ? -18.202 5.666 -11.483 1.00 62.94 307 VAL A O 1
ATOM 2368 N N . SER A 1 308 ? -20.247 5.938 -10.637 1.00 57.88 308 SER A N 1
ATOM 2369 C CA . SER A 1 308 ? -20.887 6.392 -11.888 1.00 57.88 308 SER A CA 1
ATOM 2370 C C . SER A 1 308 ? -20.718 7.880 -12.236 1.00 57.88 308 SER A C 1
ATOM 2372 O O . SER A 1 308 ? -21.299 8.318 -13.230 1.00 57.88 308 SER A O 1
ATOM 2374 N N . LEU A 1 309 ? -20.077 8.668 -11.365 1.00 50.16 309 LEU A N 1
ATOM 2375 C CA . LEU A 1 309 ? -19.787 10.093 -11.597 1.00 50.16 309 LEU A CA 1
ATOM 2376 C C . LEU A 1 309 ? -18.629 10.273 -12.586 1.00 50.16 309 LEU A C 1
ATOM 2378 O O . LEU A 1 309 ? -18.505 11.410 -13.086 1.00 50.16 309 LEU A O 1
#

Sequence (309 aa):
MSRKTFREDLAQVKALGSFERLSNVGRGDDDGSISFTYTLPSSTQTIDIQASVDASKYPSDHTYLVYSTTDSIPEEVSSVLERSYSFSAGLSIQQFLRTISERIDAATMGNQESVDSSADYDGASSVDEMDLGDDDDGVSLVDDMDWEDDNDSVLSTVMDNQTAVEEMRSDLRRAKAAGFRVGYLGSLTGTVIVSLSCRIGKMGISQEAMQAWDVRSKDFLVLLIRYPKGYRRFDRIPESTYGKEELAIQMRIGLCDSYKPCLNSAVQAFVPDHIKDLAVSSAVADSVLRAVFIGKSIEDLLNSRLVSL